Protein AF-A0A4P9WQ90-F1 (afdb_monomer_lite)

Secondary structure (DSSP, 8-state):
-----------------------------SHHHHHHHHHHHHHHHHHT--HHHHHHHHHHHHHHT--HHHHHHHHTSTTHHHHHHHHHSTT--SEEEEEEEEPPTTTSPPPPTTSPPP--EEEEEE-SSSPPP-SEEEEEEES-SSPP-TTTHHHHEEEEEEES-HHHHHHHHIIIIIHHHHHT----GGGGGGHHHHHHHHHHHHHHHHHHHHHHHHHHHTS---PPP-S-GGG--SHHHHHHHTT-HHHHTTT-

Sequence (256 aa):
MVDVRGSLANMHRSNPALSHEGGTGAQPTDSKKRGAGAVNVVEKKRASLDARHRYLLEKFAAYVDEKAAVLENSLLQGNKLEFVNDFFAEGGARKVMFFWQPAPKDEAPRPVAGVPAAKTSSLVVTNGTKEVLTGVGCFFVRATSKAITVANITSDVSCGVINADILPSLTVMVRHVVMPALKAQDNWGVLTRHKDESVKAFMEVLEKFVNDLDVAMVNLSESVQLHPCTVDLDAYKKPSEYANAAHNPDVVNALE

pLDDT: mean 79.65, std 19.31, range [29.89, 98.31]

Foldseek 3Di:
DDDDDDDDDDDDDDDDDDDDDDDDPPDPDDPVVVVVVLVVQLVVLVVVDDPLNLVVLVVVCVQAVHDSVQQSSLCSPDCNVVLVVQCQAQQGDQKKKKAWAFDDPVPFDDDDPPHPGDRDTGIDIDPPDPDQHAAKMKMWGFPDNHGDDPVCSVPGIDMDIDHNPRLVVVLCCLVPPVLVVLVPDCDPDPCNVVVPPVSVVVSVVSVVVSVVSVVVVVCVVVPDDDDPQPDPPVVDDDPVSVVVLVVDVVNVVSVD

Radius of gyration: 33.31 Å; chains: 1; bounding box: 73×92×88 Å

Organism: NCBI:txid388810

Structure (mmCIF, N/CA/C/O backbone):
data_AF-A0A4P9WQ90-F1
#
_entry.id   AF-A0A4P9WQ90-F1
#
loop_
_atom_site.group_PDB
_atom_site.id
_atom_site.type_symbol
_atom_site.label_atom_id
_atom_site.label_alt_id
_atom_site.label_comp_id
_atom_site.label_asym_id
_atom_site.label_entity_id
_atom_site.label_seq_id
_atom_site.pdbx_PDB_ins_code
_atom_site.Cartn_x
_atom_site.Cartn_y
_atom_site.Cartn_z
_atom_site.occupancy
_atom_site.B_iso_or_equiv
_atom_site.auth_seq_id
_atom_site.auth_comp_id
_atom_site.auth_asym_id
_atom_site.auth_atom_id
_atom_site.pdbx_PDB_model_num
ATOM 1 N N . MET A 1 1 ? 20.254 75.826 30.751 1.00 36.28 1 MET A N 1
ATOM 2 C CA . MET A 1 1 ? 20.060 76.364 32.116 1.00 36.28 1 MET A CA 1
ATOM 3 C C . MET A 1 1 ? 19.462 75.225 32.938 1.00 36.28 1 MET A C 1
ATOM 5 O O . MET A 1 1 ? 18.471 74.692 32.462 1.00 36.28 1 MET A O 1
ATOM 9 N N . VAL A 1 2 ? 20.101 74.632 33.959 1.00 32.41 2 VAL A N 1
ATOM 10 C CA . VAL A 1 2 ? 20.973 75.139 35.058 1.00 32.41 2 VAL A CA 1
ATOM 11 C C . VAL A 1 2 ? 20.147 75.802 36.175 1.00 32.41 2 VAL A C 1
ATOM 13 O O . VAL A 1 2 ? 19.409 76.726 35.846 1.00 32.41 2 VAL A O 1
ATOM 16 N N . ASP A 1 3 ? 20.244 75.440 37.470 1.00 33.72 3 ASP A N 1
ATOM 17 C CA . ASP A 1 3 ? 20.949 74.293 38.122 1.00 33.72 3 ASP A CA 1
ATOM 18 C C . ASP A 1 3 ? 19.926 73.203 38.579 1.00 33.72 3 ASP A C 1
ATOM 20 O O . ASP A 1 3 ? 19.170 72.788 37.706 1.00 33.72 3 ASP A O 1
ATOM 24 N N . VAL A 1 4 ? 19.761 72.646 39.798 1.00 39.25 4 VAL A N 1
ATOM 25 C CA . VAL A 1 4 ? 20.355 72.815 41.149 1.00 39.25 4 VAL A CA 1
ATOM 26 C C . VAL A 1 4 ? 20.673 71.436 41.772 1.00 39.25 4 VAL A C 1
ATOM 28 O O . VAL A 1 4 ? 19.942 70.469 41.571 1.00 39.25 4 VAL A O 1
ATOM 31 N N . ARG A 1 5 ? 21.773 71.343 42.533 1.00 35.91 5 ARG A N 1
ATOM 32 C CA . ARG A 1 5 ? 22.337 70.120 43.160 1.00 35.91 5 ARG A CA 1
ATOM 33 C C . ARG A 1 5 ? 21.667 69.643 44.468 1.00 35.91 5 ARG A C 1
ATOM 35 O O . ARG A 1 5 ? 21.195 70.455 45.256 1.00 35.91 5 ARG A O 1
ATOM 42 N N . GLY A 1 6 ? 21.860 68.354 44.792 1.00 33.69 6 GLY A N 1
ATOM 43 C CA . GLY A 1 6 ? 21.840 67.779 46.159 1.00 33.69 6 GLY A CA 1
ATOM 44 C C . GLY A 1 6 ? 21.507 66.272 46.169 1.00 33.69 6 GLY A C 1
ATOM 45 O O . GLY A 1 6 ? 20.614 65.868 45.440 1.00 33.69 6 GLY A O 1
ATOM 46 N N . SER A 1 7 ? 22.153 65.370 46.927 1.00 37.56 7 SER A N 1
ATOM 47 C CA . SER A 1 7 ? 23.322 65.468 47.830 1.00 37.56 7 SER A CA 1
ATOM 48 C C . SER A 1 7 ? 24.098 64.121 47.880 1.00 37.56 7 SER A C 1
ATOM 50 O O . SER A 1 7 ? 23.702 63.160 47.224 1.00 37.56 7 SER A O 1
ATOM 52 N N . LEU A 1 8 ? 25.212 64.041 48.624 1.00 36.09 8 LEU A N 1
ATOM 53 C CA . LEU A 1 8 ? 26.192 62.933 48.620 1.00 36.09 8 LEU A CA 1
ATOM 54 C C . LEU A 1 8 ? 26.171 62.046 49.886 1.00 36.09 8 LEU A C 1
ATOM 56 O O . LEU A 1 8 ? 26.290 62.572 50.988 1.00 36.09 8 LEU A O 1
ATOM 60 N N . ALA A 1 9 ? 2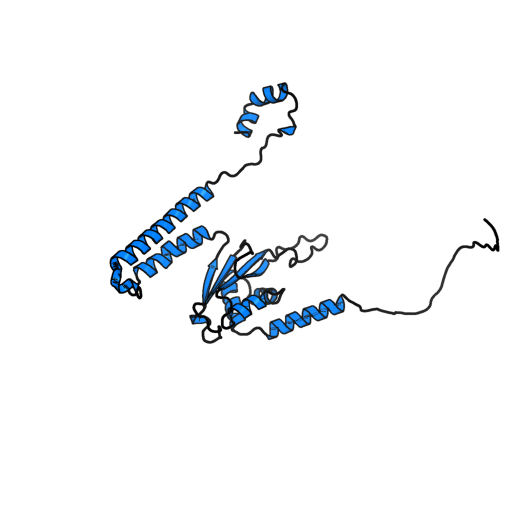6.183 60.716 49.707 1.00 39.06 9 ALA A N 1
ATOM 61 C CA . ALA A 1 9 ? 26.848 59.689 50.544 1.00 39.06 9 ALA A CA 1
ATOM 62 C C . ALA A 1 9 ? 26.687 58.325 49.823 1.00 39.06 9 ALA A C 1
ATOM 64 O O . ALA A 1 9 ? 25.563 57.932 49.541 1.00 39.06 9 ALA A O 1
ATOM 65 N N . ASN A 1 10 ? 27.693 57.601 49.321 1.00 32.53 10 ASN A N 1
ATOM 66 C CA . ASN A 1 10 ? 28.989 57.163 49.856 1.00 32.53 10 ASN A CA 1
ATOM 67 C C . ASN A 1 10 ? 28.892 56.090 50.962 1.00 32.53 10 ASN A C 1
ATOM 69 O O . ASN A 1 10 ? 28.747 56.437 52.128 1.00 32.53 10 ASN A O 1
ATOM 73 N N . MET A 1 11 ? 29.065 54.809 50.595 1.00 34.28 11 MET A N 1
ATOM 74 C CA . MET A 1 11 ? 30.069 53.914 51.208 1.00 34.28 11 MET A CA 1
ATOM 75 C C . MET A 1 11 ? 30.235 52.592 50.431 1.00 34.28 11 MET A C 1
ATOM 77 O O . MET A 1 11 ? 29.265 51.934 50.069 1.00 34.28 11 MET A O 1
ATOM 81 N N . HIS A 1 12 ? 31.487 52.176 50.222 1.00 35.47 12 HIS A N 1
ATOM 82 C CA . HIS A 1 12 ? 31.862 50.793 49.899 1.00 35.47 12 HIS A CA 1
ATOM 83 C C . HIS A 1 12 ? 32.014 49.977 51.191 1.00 35.47 12 HIS A C 1
ATOM 85 O O . HIS A 1 12 ? 32.645 50.462 52.132 1.00 35.47 12 HIS A O 1
ATOM 91 N N . ARG A 1 13 ? 31.602 48.701 51.185 1.00 33.94 13 ARG A N 1
ATOM 92 C CA . ARG A 1 13 ? 32.322 47.612 51.876 1.00 33.94 13 ARG A CA 1
ATOM 93 C C . ARG A 1 13 ? 31.910 46.238 51.344 1.00 33.94 13 ARG A C 1
ATOM 95 O O . ARG A 1 13 ? 30.806 46.067 50.839 1.00 33.94 13 ARG A O 1
ATOM 102 N N . SER A 1 14 ? 32.833 45.286 51.439 1.00 34.94 14 SER A N 1
ATOM 103 C CA . SER A 1 14 ? 32.707 43.941 50.870 1.00 34.94 14 SER A CA 1
ATOM 104 C C . SER A 1 14 ? 32.142 42.911 51.861 1.00 34.94 14 SER A C 1
ATOM 106 O O . SER A 1 14 ? 32.165 43.123 53.070 1.00 34.94 14 SER A O 1
ATOM 108 N N . ASN A 1 15 ? 31.703 41.783 51.289 1.00 33.66 15 ASN A N 1
ATOM 109 C CA . ASN A 1 15 ? 31.533 40.423 51.846 1.00 33.66 15 ASN A CA 1
ATOM 110 C C . ASN A 1 15 ? 32.486 40.043 53.023 1.00 33.66 15 ASN A C 1
ATOM 112 O O . ASN A 1 15 ? 33.575 40.620 53.079 1.00 33.66 15 ASN A O 1
ATOM 116 N N . PRO A 1 16 ? 32.196 39.001 53.859 1.00 46.34 16 PRO A N 1
ATOM 117 C CA . PRO A 1 16 ? 31.445 37.790 53.466 1.00 46.34 16 PRO A CA 1
ATOM 118 C C . PRO A 1 16 ? 30.527 37.083 54.509 1.00 46.34 16 PRO A C 1
ATOM 120 O O . PRO A 1 16 ? 30.556 37.372 55.698 1.00 46.34 16 PRO A O 1
ATOM 123 N N . ALA A 1 17 ? 29.871 36.020 54.009 1.00 31.78 17 ALA A N 1
ATOM 124 C CA . ALA A 1 17 ? 29.569 34.728 54.664 1.00 31.78 17 ALA A CA 1
ATOM 125 C C . ALA A 1 17 ? 28.354 34.560 55.615 1.00 31.78 17 ALA A C 1
ATOM 127 O O . ALA A 1 17 ? 28.244 35.251 56.613 1.00 31.78 17 ALA A O 1
ATOM 128 N N . LEU A 1 18 ? 27.576 33.493 55.320 1.00 31.94 18 LEU A N 1
ATOM 129 C CA . LEU A 1 18 ? 26.922 32.504 56.219 1.00 31.94 18 LEU A CA 1
ATOM 130 C C . LEU A 1 18 ? 25.955 33.017 57.332 1.00 31.94 18 LEU A C 1
ATOM 132 O O . LEU A 1 18 ? 26.248 33.968 58.034 1.00 31.94 18 LEU A O 1
ATOM 136 N N . SER A 1 19 ? 24.796 32.400 57.609 1.00 35.25 19 SER A N 1
ATOM 137 C CA . SER A 1 19 ? 24.315 31.042 57.279 1.00 35.25 19 SER A CA 1
ATOM 138 C C . SER A 1 19 ? 22.780 30.880 57.338 1.00 35.25 19 SER A C 1
ATOM 140 O O . SER A 1 19 ? 22.117 31.559 58.107 1.00 35.25 19 SER A O 1
ATOM 142 N N . HIS A 1 20 ? 22.278 29.887 56.592 1.00 34.81 20 HIS A N 1
ATOM 143 C CA . HIS A 1 20 ? 21.144 28.984 56.892 1.00 34.81 20 HIS A CA 1
ATOM 144 C C . HIS A 1 20 ? 19.821 29.529 57.492 1.00 34.81 20 HIS A C 1
ATOM 146 O O . HIS A 1 20 ? 19.707 29.656 58.700 1.00 34.81 20 HIS A O 1
ATOM 152 N N . GLU A 1 21 ? 18.793 29.665 56.643 1.00 31.11 21 GLU A N 1
ATOM 153 C CA . GLU A 1 21 ? 17.419 29.091 56.707 1.00 31.11 21 GLU A CA 1
ATOM 154 C C . GLU A 1 21 ? 16.815 29.291 55.287 1.00 31.11 21 GLU A C 1
ATOM 156 O O . GLU A 1 21 ? 17.278 30.158 54.550 1.00 31.11 21 GLU A O 1
ATOM 161 N N . GLY A 1 22 ? 15.848 28.552 54.736 1.00 31.11 22 GLY A N 1
ATOM 162 C CA . GLY A 1 22 ? 15.019 27.448 55.222 1.00 31.11 22 GLY A CA 1
ATOM 163 C C . GLY A 1 22 ? 13.762 27.366 54.334 1.00 31.11 22 GLY A C 1
ATOM 164 O O . GLY A 1 22 ? 12.744 27.960 54.667 1.00 31.11 22 GLY A O 1
ATOM 165 N N . GLY A 1 23 ? 13.825 26.719 53.157 1.00 29.89 23 GLY A N 1
ATOM 166 C CA . GLY A 1 23 ? 12.720 26.802 52.180 1.00 29.89 23 GLY A CA 1
ATOM 167 C C . GLY A 1 23 ? 12.835 25.912 50.936 1.00 29.89 23 GLY A C 1
ATOM 168 O O . GLY A 1 23 ? 13.241 26.362 49.867 1.00 29.89 23 GLY A O 1
ATOM 169 N N . THR A 1 24 ? 12.419 24.649 51.039 1.00 35.50 24 THR A N 1
ATOM 170 C CA . THR A 1 24 ? 12.394 23.666 49.937 1.00 35.50 24 THR A CA 1
ATOM 171 C C . THR A 1 24 ? 11.181 23.829 49.004 1.00 35.50 24 THR A C 1
ATOM 173 O O . THR A 1 24 ? 10.332 22.948 48.876 1.00 35.50 24 THR A O 1
ATOM 176 N N . GLY A 1 25 ? 11.115 24.960 48.296 1.00 33.97 25 GLY A N 1
ATOM 177 C CA . GLY A 1 25 ? 10.110 25.237 47.259 1.00 33.97 25 GLY A CA 1
ATOM 178 C C . GLY A 1 25 ? 10.323 24.441 45.962 1.00 33.97 25 GLY A C 1
ATOM 179 O O . GLY A 1 25 ? 10.690 25.009 44.937 1.00 33.97 25 GLY A O 1
ATOM 180 N N . ALA A 1 26 ? 10.108 23.123 45.987 1.00 40.66 26 ALA A N 1
ATOM 181 C CA . ALA A 1 26 ? 10.307 22.239 44.832 1.00 40.66 26 ALA A CA 1
ATOM 182 C C . ALA A 1 26 ? 9.221 22.426 43.746 1.00 40.66 26 ALA A C 1
ATOM 184 O O . ALA A 1 26 ? 8.231 21.697 43.701 1.00 40.66 26 ALA A O 1
ATOM 185 N N . GLN A 1 27 ? 9.411 23.407 42.860 1.00 36.50 27 GLN A N 1
ATOM 186 C CA . GLN A 1 27 ? 8.462 23.800 41.812 1.00 36.50 27 GLN A CA 1
ATOM 187 C C . GLN A 1 27 ? 8.349 22.747 40.675 1.00 36.50 27 GLN A C 1
ATOM 189 O O . GLN A 1 27 ? 9.293 22.573 39.902 1.00 36.50 27 GLN A O 1
ATOM 194 N N . PRO A 1 28 ? 7.202 22.053 40.491 1.00 51.53 28 PRO A N 1
ATOM 195 C CA . PRO A 1 28 ? 7.096 20.899 39.591 1.00 51.53 28 PRO A CA 1
ATOM 196 C C . PRO A 1 28 ? 6.522 21.262 38.202 1.00 51.53 28 PRO A C 1
ATOM 198 O O . PRO A 1 28 ? 5.648 20.566 37.677 1.00 51.53 28 PRO A O 1
ATOM 201 N N . THR A 1 29 ? 6.967 22.368 37.597 1.00 53.19 29 THR A N 1
ATOM 202 C CA . THR A 1 29 ? 6.288 23.002 36.446 1.00 53.19 29 THR A CA 1
ATOM 203 C C . THR A 1 29 ? 7.085 22.932 35.138 1.00 53.19 29 THR A C 1
ATOM 205 O O . THR A 1 29 ? 7.844 23.840 34.830 1.00 53.19 29 THR A O 1
ATOM 208 N N . ASP A 1 30 ? 6.929 21.827 34.399 1.00 49.91 30 ASP A N 1
ATOM 209 C CA . ASP A 1 30 ? 6.426 21.787 33.002 1.00 49.91 30 ASP A CA 1
ATOM 210 C C . ASP A 1 30 ? 6.647 20.383 32.419 1.00 49.91 30 ASP A C 1
ATOM 212 O O . ASP A 1 30 ? 5.694 19.683 32.074 1.00 49.91 30 ASP A O 1
ATOM 216 N N . SER A 1 31 ? 7.903 19.922 32.397 1.00 51.91 31 SER A N 1
ATOM 217 C CA . SER A 1 31 ? 8.339 18.683 31.731 1.00 51.91 31 SER A CA 1
ATOM 218 C C . SER A 1 31 ? 7.556 17.448 32.187 1.00 51.91 31 SER A C 1
ATOM 220 O O . SER A 1 31 ? 7.098 16.654 31.365 1.00 51.91 31 SER A O 1
ATOM 222 N N . LYS A 1 32 ? 7.318 17.317 33.500 1.00 49.69 32 LYS A N 1
ATOM 223 C CA . LYS A 1 32 ? 6.554 16.201 34.085 1.00 49.69 32 LYS A CA 1
ATOM 224 C C . LYS A 1 32 ? 5.057 16.260 33.736 1.00 49.69 32 LYS A C 1
ATOM 226 O O . LYS A 1 32 ? 4.423 15.218 33.596 1.00 49.69 32 LYS A O 1
ATOM 231 N N . LYS A 1 33 ? 4.506 17.464 33.527 1.00 49.94 33 LYS A N 1
ATOM 232 C CA . LYS A 1 33 ? 3.106 17.689 33.123 1.00 49.94 33 LYS A CA 1
ATOM 233 C C . LYS A 1 33 ? 2.905 17.400 31.630 1.00 49.94 33 LYS A C 1
ATOM 235 O O . LYS A 1 33 ? 1.929 16.745 31.273 1.00 49.94 33 LYS A O 1
ATOM 240 N N . ARG A 1 34 ? 3.864 17.791 30.777 1.00 54.38 34 ARG A N 1
ATOM 241 C CA . ARG A 1 34 ? 3.899 17.422 29.347 1.00 54.38 34 ARG A CA 1
ATOM 242 C C . ARG A 1 34 ? 4.013 15.906 29.155 1.00 54.38 34 ARG A C 1
ATOM 244 O O . ARG A 1 34 ? 3.233 15.339 28.397 1.00 54.38 34 ARG A O 1
ATOM 251 N N . GLY A 1 35 ? 4.912 15.248 29.894 1.00 59.59 35 GLY A N 1
ATOM 252 C CA . GLY A 1 35 ? 5.070 13.788 29.863 1.00 59.59 35 GLY A CA 1
ATOM 253 C C . GLY A 1 35 ? 3.791 13.036 30.252 1.00 59.59 35 GLY A C 1
ATOM 254 O O . GLY A 1 35 ? 3.327 12.186 29.497 1.00 59.59 35 GLY A O 1
ATOM 255 N N . ALA A 1 36 ? 3.167 13.398 31.380 1.00 64.38 36 ALA A N 1
ATOM 256 C CA . ALA A 1 36 ? 1.899 12.795 31.806 1.00 64.38 36 ALA A CA 1
ATOM 257 C C . ALA A 1 36 ? 0.753 13.033 30.800 1.00 64.38 36 ALA A C 1
ATOM 259 O O . ALA A 1 36 ? -0.062 12.141 30.566 1.00 64.38 36 ALA A O 1
ATOM 260 N N . GLY A 1 37 ? 0.709 14.210 30.164 1.00 68.88 37 GLY A N 1
ATOM 261 C CA . GLY A 1 37 ? -0.232 14.502 29.081 1.00 68.88 37 GLY A CA 1
ATOM 262 C C . GLY A 1 37 ? -0.050 13.580 27.871 1.00 68.88 37 GLY A C 1
ATOM 263 O O . GLY A 1 37 ? -1.027 13.010 27.392 1.00 68.88 37 GLY A O 1
ATOM 264 N N . ALA A 1 38 ? 1.192 13.379 27.419 1.00 70.75 38 ALA A N 1
ATOM 265 C CA . ALA A 1 38 ? 1.502 12.515 26.280 1.00 70.75 38 ALA A CA 1
ATOM 266 C C . ALA A 1 38 ? 1.131 11.041 26.534 1.00 70.75 38 ALA A C 1
ATOM 268 O O . ALA A 1 38 ? 0.485 10.424 25.688 1.00 70.75 38 ALA A O 1
ATOM 269 N N . VAL A 1 39 ? 1.454 10.498 27.716 1.00 77.50 39 VAL A N 1
ATOM 270 C CA . VAL A 1 39 ? 1.081 9.120 28.102 1.00 77.50 39 VAL A CA 1
ATOM 271 C C . VAL A 1 39 ? -0.442 8.936 28.088 1.00 77.50 39 VAL A C 1
ATOM 273 O O . VAL A 1 39 ? -0.944 7.990 27.486 1.00 77.50 39 VAL A O 1
ATOM 276 N N . ASN A 1 40 ? -1.194 9.888 28.652 1.00 82.12 40 ASN A N 1
ATOM 277 C CA . ASN A 1 40 ? -2.660 9.850 28.645 1.00 82.12 40 ASN A CA 1
ATOM 278 C C . ASN A 1 40 ? -3.277 9.934 27.233 1.00 82.12 40 ASN A C 1
ATOM 280 O O . ASN A 1 40 ? -4.398 9.468 27.035 1.00 82.12 40 ASN A O 1
ATOM 284 N N . VAL A 1 41 ? -2.584 10.522 26.250 1.00 84.94 41 VAL A N 1
ATOM 285 C CA . VAL A 1 41 ? -3.022 10.520 24.842 1.00 84.94 41 VAL A CA 1
ATOM 286 C C . VAL A 1 41 ? -2.738 9.169 24.180 1.00 84.94 41 VAL A C 1
ATOM 288 O O . VAL A 1 41 ? -3.611 8.647 23.489 1.00 84.94 41 VAL A O 1
ATOM 291 N N . VAL A 1 42 ? -1.563 8.576 24.418 1.00 87.44 42 VAL A N 1
ATOM 292 C CA . VAL A 1 42 ? -1.197 7.253 23.878 1.00 87.44 42 VAL A CA 1
ATOM 293 C C . VAL A 1 42 ? -2.154 6.168 24.373 1.00 87.44 42 VAL A C 1
ATOM 295 O O . VAL A 1 42 ? -2.675 5.409 23.560 1.00 87.44 42 VAL A O 1
ATOM 298 N N . GLU A 1 43 ? -2.476 6.139 25.667 1.00 88.88 43 GLU A N 1
ATOM 299 C CA . GLU A 1 43 ? -3.373 5.112 26.214 1.00 88.88 43 GLU A CA 1
ATOM 300 C C . GLU A 1 43 ? -4.837 5.306 25.788 1.00 88.88 43 GLU A C 1
ATOM 302 O O . GLU A 1 43 ? -5.527 4.328 25.502 1.00 88.88 43 GLU A O 1
ATOM 307 N N . LYS A 1 44 ? -5.304 6.552 25.603 1.00 89.31 44 LYS A N 1
ATOM 308 C CA . LYS A 1 44 ? -6.609 6.813 24.962 1.00 89.31 44 LYS A CA 1
ATOM 309 C C . LYS A 1 44 ? -6.661 6.296 23.525 1.00 89.31 44 LYS A C 1
ATOM 311 O O . LYS A 1 44 ? -7.658 5.693 23.134 1.00 89.31 44 LYS A O 1
ATOM 316 N N . LYS A 1 45 ? -5.594 6.499 22.746 1.00 91.44 45 LYS A N 1
ATOM 317 C CA . LYS A 1 45 ? -5.488 5.942 21.393 1.00 91.44 45 LYS A CA 1
ATOM 318 C C . LYS A 1 45 ? -5.457 4.410 21.419 1.00 91.44 45 LYS A C 1
ATOM 320 O O . LYS A 1 45 ? -6.186 3.796 20.645 1.00 91.44 45 LYS A O 1
ATOM 325 N N . ARG A 1 46 ? -4.703 3.788 22.336 1.00 92.88 46 ARG A N 1
ATOM 326 C CA . ARG A 1 46 ? -4.651 2.322 22.494 1.00 92.88 46 ARG A CA 1
ATOM 327 C C . ARG A 1 46 ? -6.028 1.737 22.812 1.00 92.88 46 ARG A C 1
ATOM 329 O O . ARG A 1 46 ? -6.433 0.765 22.183 1.00 92.88 46 ARG A O 1
ATOM 336 N N . ALA A 1 47 ? -6.783 2.385 23.700 1.00 92.62 47 ALA A N 1
ATOM 337 C CA . ALA A 1 47 ? -8.162 2.013 24.016 1.00 92.62 47 ALA A CA 1
ATOM 338 C C . ALA A 1 47 ? -9.137 2.148 22.825 1.00 92.62 47 ALA A C 1
ATOM 340 O O . ALA A 1 47 ? -10.169 1.482 22.816 1.00 92.62 47 ALA A O 1
ATOM 341 N N . SER A 1 48 ? -8.822 2.967 21.812 1.00 93.06 48 SER A N 1
ATOM 342 C CA . SER A 1 48 ? -9.624 3.084 20.581 1.00 93.06 48 SER A CA 1
ATOM 343 C C . SER A 1 48 ? -9.295 2.042 19.498 1.00 93.06 48 SER A C 1
ATOM 345 O O . SER A 1 48 ? -10.008 1.960 18.499 1.00 93.06 48 SER A O 1
ATOM 347 N N . LEU A 1 49 ? -8.247 1.226 19.675 1.00 96.50 49 LEU A N 1
ATOM 348 C CA . LEU A 1 49 ? -7.873 0.198 18.700 1.00 96.50 49 LEU A CA 1
ATOM 349 C C . LEU A 1 49 ? -8.823 -1.004 18.763 1.00 96.50 49 LEU A C 1
ATOM 351 O O . LEU A 1 49 ? -8.855 -1.749 19.747 1.00 96.50 49 LEU A O 1
ATOM 355 N N . ASP A 1 50 ? -9.532 -1.252 17.665 1.00 96.25 50 ASP A N 1
ATOM 356 C CA . ASP A 1 50 ? -10.442 -2.388 17.474 1.00 96.25 50 ASP A CA 1
ATOM 357 C C . ASP A 1 50 ? -9.817 -3.529 16.633 1.00 96.25 50 ASP A C 1
ATOM 359 O O . ASP A 1 50 ? -8.612 -3.554 16.362 1.00 96.25 50 ASP A O 1
ATOM 363 N N . ALA A 1 51 ? -10.620 -4.522 16.241 1.00 97.31 51 ALA A N 1
ATOM 364 C CA . ALA A 1 51 ? -10.153 -5.649 15.430 1.00 97.31 51 ALA A CA 1
ATOM 365 C C . ALA A 1 51 ? -9.732 -5.257 13.997 1.00 97.31 51 ALA A C 1
ATOM 367 O O . ALA A 1 51 ? -8.892 -5.935 13.411 1.00 97.31 51 ALA A O 1
ATOM 368 N N . ARG A 1 52 ? -10.249 -4.150 13.436 1.00 97.88 52 ARG A N 1
ATOM 369 C CA . ARG A 1 52 ? -9.871 -3.671 12.093 1.00 97.88 52 ARG A CA 1
ATOM 370 C C . ARG A 1 52 ? -8.427 -3.180 12.086 1.00 97.88 52 ARG A C 1
ATOM 372 O O . ARG A 1 52 ? -7.660 -3.516 11.189 1.00 97.88 52 ARG A O 1
ATOM 379 N N . HIS A 1 53 ? -8.051 -2.432 13.124 1.00 98.06 53 HIS A N 1
ATOM 380 C CA . HIS A 1 53 ? -6.686 -1.944 13.323 1.00 98.06 53 HIS A CA 1
ATOM 381 C C . HIS A 1 53 ? -5.690 -3.102 13.445 1.00 98.06 53 HIS A C 1
ATOM 383 O O . HIS A 1 53 ? -4.663 -3.109 12.767 1.00 98.06 53 HIS A O 1
ATOM 389 N N . ARG A 1 54 ? -6.025 -4.106 14.268 1.00 96.62 54 ARG A N 1
ATOM 390 C CA . ARG A 1 54 ? -5.191 -5.300 14.472 1.00 96.62 54 ARG A CA 1
ATOM 391 C C . ARG A 1 54 ? -5.026 -6.102 13.185 1.00 96.62 54 ARG A C 1
ATOM 393 O O . ARG A 1 54 ? -3.894 -6.387 12.825 1.00 96.62 54 ARG A O 1
ATOM 400 N N . TYR A 1 55 ? -6.097 -6.318 12.419 1.00 97.38 55 TYR A N 1
ATOM 401 C CA . TYR A 1 55 ? -6.026 -6.992 11.118 1.00 97.38 55 TYR A CA 1
ATOM 402 C C . TYR A 1 55 ? -5.039 -6.327 10.137 1.00 97.38 55 TYR A C 1
ATOM 404 O O . TYR A 1 55 ? -4.241 -7.026 9.513 1.00 97.38 55 TYR A O 1
ATOM 412 N N . LEU A 1 56 ? -5.029 -4.990 10.014 1.00 97.81 56 LEU A N 1
ATOM 413 C CA . LEU A 1 56 ? -4.048 -4.305 9.151 1.00 97.81 56 LEU A CA 1
ATOM 414 C C . LEU A 1 56 ? -2.610 -4.457 9.678 1.00 97.81 56 LEU A C 1
ATOM 416 O O . LEU A 1 56 ? -1.687 -4.687 8.896 1.00 97.81 56 LEU A O 1
ATOM 420 N N . LEU A 1 57 ? -2.413 -4.348 10.996 1.00 97.56 57 LEU A N 1
ATOM 421 C CA . LEU A 1 57 ? -1.099 -4.494 11.633 1.00 97.56 57 LEU A CA 1
ATOM 422 C C . LEU A 1 57 ? -0.562 -5.931 11.549 1.00 97.56 57 LEU A C 1
ATOM 424 O O . LEU A 1 57 ? 0.628 -6.112 11.324 1.00 97.56 57 LEU A O 1
ATOM 428 N N . GLU A 1 58 ? -1.420 -6.943 11.674 1.00 96.62 58 GLU A N 1
ATOM 429 C CA . GLU A 1 58 ? -1.090 -8.367 11.519 1.00 96.62 58 GLU A CA 1
ATOM 430 C C . GLU A 1 58 ? -0.738 -8.710 10.066 1.00 96.62 58 GLU A C 1
ATOM 432 O O . GLU A 1 58 ? 0.243 -9.412 9.817 1.00 96.62 58 GLU A O 1
ATOM 437 N N . LYS A 1 59 ? -1.485 -8.165 9.093 1.00 95.88 59 LYS A N 1
ATOM 438 C CA . LYS A 1 59 ? -1.133 -8.279 7.670 1.00 95.88 59 LYS A CA 1
ATOM 439 C C . LYS A 1 59 ? 0.221 -7.642 7.374 1.00 95.88 59 LYS A C 1
ATOM 441 O O . LYS A 1 59 ? 1.015 -8.251 6.668 1.00 95.88 59 LYS A O 1
ATOM 446 N N . PHE A 1 60 ? 0.501 -6.460 7.926 1.00 96.56 60 PHE A N 1
ATOM 447 C CA . PHE A 1 60 ? 1.780 -5.793 7.690 1.00 96.56 60 PHE A CA 1
ATOM 448 C C . PHE A 1 60 ? 2.951 -6.471 8.414 1.00 96.56 60 PHE A C 1
ATOM 450 O O . PHE A 1 60 ? 3.999 -6.653 7.804 1.00 96.56 60 PHE A O 1
ATOM 457 N N . ALA A 1 61 ? 2.758 -6.928 9.656 1.00 96.06 61 ALA A N 1
ATOM 458 C CA . ALA A 1 61 ? 3.730 -7.716 10.422 1.00 96.06 61 ALA A CA 1
ATOM 459 C C . ALA A 1 61 ? 4.282 -8.901 9.615 1.00 96.06 61 ALA A C 1
ATOM 461 O O . ALA A 1 61 ? 5.495 -9.070 9.509 1.00 96.06 61 ALA A O 1
ATOM 462 N N . ALA A 1 62 ? 3.392 -9.660 8.966 1.00 94.12 62 ALA A N 1
ATOM 463 C CA . ALA A 1 62 ? 3.751 -10.798 8.120 1.00 94.12 62 ALA A CA 1
ATOM 464 C C . ALA A 1 62 ? 4.534 -10.428 6.839 1.00 94.12 62 ALA A C 1
ATOM 466 O O . ALA A 1 62 ? 5.115 -11.311 6.214 1.00 94.12 62 ALA A O 1
ATOM 467 N N . TYR A 1 63 ? 4.555 -9.152 6.437 1.00 92.19 63 TYR A N 1
ATOM 468 C CA . TYR A 1 63 ? 5.320 -8.661 5.285 1.00 92.19 63 TYR A CA 1
ATOM 469 C C . TYR A 1 63 ? 6.695 -8.084 5.652 1.00 92.19 63 TYR A C 1
ATOM 471 O O . TYR A 1 63 ? 7.533 -7.943 4.766 1.00 92.19 63 TYR A O 1
ATOM 479 N N . VAL A 1 64 ? 6.931 -7.733 6.923 1.00 91.38 64 VAL A N 1
ATOM 480 C CA . VAL A 1 64 ? 8.171 -7.063 7.373 1.00 91.38 64 VAL A CA 1
ATOM 481 C C . VAL A 1 64 ? 8.949 -7.826 8.453 1.00 91.38 64 VAL A C 1
ATOM 483 O O . VAL A 1 64 ? 9.949 -7.310 8.943 1.00 91.38 64 VAL A O 1
ATOM 486 N N . ASP A 1 65 ? 8.484 -9.024 8.824 1.00 90.38 65 ASP A N 1
ATOM 487 C CA . ASP A 1 65 ? 9.022 -9.882 9.898 1.00 90.38 65 ASP A CA 1
ATOM 488 C C . ASP A 1 65 ? 9.198 -9.151 11.248 1.00 90.38 65 ASP A C 1
ATOM 490 O O . ASP A 1 65 ? 10.168 -9.330 11.982 1.00 90.38 65 ASP A O 1
ATOM 494 N N . GLU A 1 66 ? 8.231 -8.288 11.583 1.00 92.56 66 GLU A N 1
ATOM 495 C CA . GLU A 1 66 ? 8.203 -7.514 12.830 1.00 92.56 66 GLU A CA 1
ATOM 496 C C . GLU A 1 66 ? 6.924 -7.806 13.621 1.00 92.56 66 GLU A C 1
ATOM 498 O O . GLU A 1 66 ? 5.853 -8.070 13.075 1.00 92.56 66 GLU A O 1
ATOM 503 N N . LYS A 1 67 ? 7.010 -7.734 14.948 1.00 93.75 67 LYS A N 1
ATOM 504 C CA . LYS A 1 67 ? 5.896 -8.025 15.850 1.00 93.75 67 LYS A CA 1
ATOM 505 C C . LYS A 1 67 ? 4.812 -6.957 15.721 1.00 93.75 67 LYS A C 1
ATOM 507 O O . LYS A 1 67 ? 5.071 -5.770 15.916 1.00 93.75 67 LYS A O 1
ATOM 512 N N . ALA A 1 68 ? 3.559 -7.382 15.544 1.00 93.50 68 ALA A N 1
ATOM 513 C CA . ALA A 1 68 ? 2.402 -6.482 15.471 1.00 93.50 68 ALA A CA 1
ATOM 514 C C . ALA A 1 68 ? 2.313 -5.493 16.658 1.00 93.50 68 ALA A C 1
ATOM 516 O O . ALA A 1 68 ? 1.902 -4.354 16.471 1.00 93.50 68 ALA A O 1
ATOM 517 N N . ALA A 1 69 ? 2.780 -5.874 17.855 1.00 92.62 69 ALA A N 1
ATOM 518 C CA . ALA A 1 69 ? 2.858 -4.987 19.022 1.00 92.62 69 ALA A CA 1
ATOM 519 C C . ALA A 1 69 ? 3.887 -3.838 18.885 1.00 92.62 69 ALA A C 1
ATOM 521 O O . ALA A 1 69 ? 3.690 -2.764 19.453 1.00 92.62 69 ALA A O 1
ATOM 522 N N . VAL A 1 70 ? 4.979 -4.031 18.135 1.00 93.25 70 VAL A N 1
ATOM 523 C CA . VAL A 1 70 ? 5.954 -2.969 17.816 1.00 93.25 70 VAL A CA 1
ATOM 524 C C . VAL A 1 70 ? 5.334 -1.987 16.821 1.00 93.25 70 VAL A C 1
ATOM 526 O O . VAL A 1 70 ? 5.378 -0.774 17.040 1.00 93.25 70 VAL A O 1
ATOM 529 N N . LEU A 1 71 ? 4.665 -2.512 15.790 1.00 95.00 71 LEU A N 1
ATOM 530 C CA . LEU A 1 71 ? 3.924 -1.715 14.812 1.00 95.00 71 LEU A CA 1
ATOM 531 C C . LEU A 1 71 ? 2.770 -0.932 15.473 1.00 95.00 71 LEU A C 1
ATOM 533 O O . LEU A 1 71 ? 2.617 0.258 15.202 1.00 95.00 71 LEU A O 1
ATOM 537 N N . GLU A 1 72 ? 2.024 -1.540 16.406 1.00 95.38 72 GLU A N 1
ATOM 538 C CA . GLU A 1 72 ? 0.992 -0.868 17.214 1.00 95.38 72 GLU A CA 1
ATOM 539 C C . GLU A 1 72 ? 1.586 0.300 18.018 1.00 95.38 72 GLU A C 1
ATOM 541 O O . GLU A 1 72 ? 1.097 1.427 17.944 1.00 95.38 72 GLU A O 1
ATOM 546 N N . ASN A 1 73 ? 2.686 0.068 18.740 1.00 92.69 73 ASN A N 1
ATOM 547 C CA . ASN A 1 73 ? 3.345 1.107 19.535 1.00 92.69 73 ASN A CA 1
ATOM 548 C C . ASN A 1 73 ? 3.906 2.264 18.686 1.00 92.69 73 ASN A C 1
ATOM 550 O O . ASN A 1 73 ? 4.044 3.377 19.199 1.00 92.69 73 ASN A O 1
ATOM 554 N N . SER A 1 74 ? 4.202 2.038 17.401 1.00 93.56 74 SER A N 1
ATOM 555 C CA . SER A 1 74 ? 4.550 3.108 16.459 1.00 93.56 74 SER A CA 1
ATOM 556 C C . SER A 1 74 ? 3.308 3.804 15.875 1.00 93.56 74 SER A C 1
ATOM 558 O O . SER A 1 74 ? 3.301 5.031 15.783 1.00 93.56 74 SER A O 1
ATOM 560 N N . LEU A 1 75 ? 2.217 3.078 15.582 1.00 95.19 75 LEU A N 1
ATOM 561 C CA . LEU A 1 75 ? 0.934 3.628 15.099 1.00 95.19 75 LEU A CA 1
ATOM 562 C C . LEU A 1 75 ? 0.301 4.641 16.071 1.00 95.19 75 LEU A C 1
ATOM 564 O O . LEU A 1 75 ? -0.362 5.590 15.652 1.00 95.19 75 LEU A O 1
ATOM 568 N N . LEU A 1 76 ? 0.504 4.457 17.377 1.00 93.94 76 LEU A N 1
ATOM 569 C CA . LEU A 1 76 ? -0.016 5.360 18.410 1.00 93.94 76 LEU A CA 1
ATOM 570 C C . LEU A 1 76 ? 0.673 6.744 18.415 1.00 93.94 76 LEU A C 1
ATOM 572 O O . LEU A 1 76 ? 0.141 7.698 18.997 1.00 93.94 76 LEU A O 1
ATOM 576 N N . GLN A 1 77 ? 1.825 6.884 17.752 1.00 89.44 77 GLN A N 1
ATOM 577 C CA . GLN A 1 77 ? 2.620 8.116 17.691 1.00 89.44 77 GLN A CA 1
ATOM 578 C C . GLN A 1 77 ? 2.086 9.106 16.638 1.00 89.44 77 GLN A C 1
ATOM 580 O O . GLN A 1 77 ? 1.374 8.732 15.704 1.00 89.44 77 GLN A O 1
ATOM 585 N N . GLY A 1 78 ? 2.408 10.394 16.804 1.00 88.38 78 GLY A N 1
ATOM 586 C CA . GLY A 1 78 ? 1.995 11.462 15.882 1.00 88.38 78 GLY A CA 1
ATOM 587 C C . GLY A 1 78 ? 0.482 11.486 15.625 1.00 88.38 78 GLY A C 1
ATOM 588 O O . GLY A 1 78 ? -0.311 11.377 16.561 1.00 88.38 78 GLY A O 1
ATOM 589 N N . ASN A 1 79 ? 0.096 11.578 14.355 1.00 91.50 79 ASN A N 1
ATOM 590 C CA . ASN A 1 79 ? -1.278 11.471 13.846 1.00 91.50 79 ASN A CA 1
ATOM 591 C C . ASN A 1 79 ? -1.510 10.193 13.005 1.00 91.50 79 ASN A C 1
ATOM 593 O O . ASN A 1 79 ? -2.518 10.075 12.315 1.00 91.50 79 ASN A O 1
ATOM 597 N N . LYS A 1 80 ? -0.597 9.210 13.053 1.00 94.38 80 LYS A N 1
ATOM 598 C CA . LYS A 1 80 ? -0.594 8.018 12.173 1.00 94.38 80 LYS A CA 1
ATOM 599 C C . LYS A 1 80 ? -1.920 7.237 12.205 1.00 94.38 80 LYS A C 1
ATOM 601 O O . LYS A 1 80 ? -2.409 6.785 11.173 1.00 94.38 80 LYS A O 1
ATOM 606 N N . LEU A 1 81 ? -2.533 7.143 13.386 1.00 96.12 81 LEU A N 1
ATOM 607 C CA . LEU A 1 81 ? -3.837 6.516 13.628 1.00 96.12 81 LEU A CA 1
ATOM 608 C C . LEU A 1 81 ? -5.027 7.227 12.941 1.00 96.12 81 LEU A C 1
ATOM 610 O O . LEU A 1 81 ? -6.046 6.594 12.673 1.00 96.12 81 LEU A O 1
ATOM 614 N N . GLU A 1 82 ? -4.933 8.523 12.640 1.00 95.44 82 GLU A N 1
ATOM 615 C CA . GLU A 1 82 ? -6.031 9.287 12.021 1.00 95.44 82 GLU A CA 1
ATOM 616 C C . GLU A 1 82 ? -6.234 8.876 10.555 1.00 95.44 82 GLU A C 1
ATOM 618 O O . GLU A 1 82 ? -7.368 8.658 10.135 1.00 95.44 82 GLU A O 1
ATOM 623 N N . PHE A 1 83 ? -5.146 8.627 9.816 1.00 96.00 83 PHE A N 1
ATOM 624 C CA . PHE A 1 83 ? -5.191 8.075 8.454 1.00 96.00 83 PHE A CA 1
ATOM 625 C C . PHE A 1 83 ? -5.832 6.678 8.392 1.00 96.00 83 PHE A C 1
ATOM 627 O O . PHE A 1 83 ? -6.521 6.350 7.427 1.00 96.00 83 PHE A O 1
ATOM 634 N N . VAL A 1 84 ? -5.622 5.850 9.423 1.00 97.69 84 VAL A N 1
ATOM 635 C CA . VAL A 1 84 ? -6.233 4.512 9.520 1.00 97.69 84 VAL A CA 1
ATOM 636 C C . VAL A 1 84 ? -7.733 4.616 9.807 1.00 97.69 84 VAL A C 1
ATOM 638 O O . VAL A 1 84 ? -8.527 3.917 9.181 1.00 97.69 84 VAL A O 1
ATOM 641 N N . ASN A 1 85 ? -8.136 5.530 10.694 1.00 97.38 85 ASN A N 1
ATOM 642 C CA . ASN A 1 85 ? -9.549 5.781 10.973 1.00 97.38 85 ASN A CA 1
ATOM 643 C C . ASN A 1 85 ? -10.297 6.356 9.760 1.00 97.38 85 ASN A C 1
ATOM 645 O O . ASN A 1 85 ? -11.408 5.908 9.482 1.00 97.38 85 ASN A O 1
ATOM 649 N N . ASP A 1 86 ? -9.695 7.279 9.003 1.00 97.31 86 ASP A N 1
ATOM 650 C CA . ASP A 1 86 ? -10.289 7.800 7.764 1.00 97.31 86 ASP A CA 1
ATOM 651 C C . ASP A 1 86 ? -10.442 6.704 6.691 1.00 97.31 86 ASP A C 1
ATOM 653 O O . ASP A 1 86 ? -11.511 6.552 6.100 1.00 97.31 86 ASP A O 1
ATOM 657 N N . PHE A 1 87 ? -9.435 5.839 6.519 1.00 98.00 87 PHE A N 1
ATOM 658 C CA . PHE A 1 87 ? -9.542 4.661 5.649 1.00 98.00 87 PHE A CA 1
ATOM 659 C C . PHE A 1 87 ? -10.663 3.687 6.068 1.00 98.00 87 PHE A C 1
ATOM 661 O O . PHE A 1 87 ? -11.205 2.960 5.229 1.00 98.00 87 PHE A O 1
ATOM 668 N N . PHE A 1 88 ? -11.063 3.679 7.342 1.00 98.00 88 PHE A N 1
ATOM 669 C CA . PHE A 1 88 ? -12.209 2.902 7.815 1.00 98.00 88 PHE A CA 1
ATOM 670 C C . PHE A 1 88 ? -13.556 3.642 7.750 1.00 98.00 88 PHE A C 1
ATOM 672 O O . PHE A 1 88 ? -14.596 2.979 7.742 1.00 98.00 88 PHE A O 1
ATOM 679 N N . ALA A 1 89 ? -13.573 4.975 7.687 1.00 97.88 89 ALA A N 1
ATOM 680 C CA . ALA A 1 89 ? -14.790 5.786 7.702 1.00 97.88 89 ALA A CA 1
ATOM 681 C C . ALA A 1 89 ? -15.593 5.678 6.393 1.00 97.88 89 ALA A C 1
ATOM 683 O O . ALA A 1 89 ? -15.027 5.528 5.309 1.00 97.88 89 ALA A O 1
ATOM 684 N N . GLU A 1 90 ? -16.921 5.782 6.458 1.00 97.88 90 GLU A N 1
ATOM 685 C CA . GLU A 1 90 ? -17.746 5.913 5.249 1.00 97.88 90 GLU A CA 1
ATOM 686 C C . GLU A 1 90 ? -17.346 7.177 4.470 1.00 97.88 90 GLU A C 1
ATOM 688 O O . GLU A 1 90 ? -17.100 8.225 5.062 1.00 97.88 90 GLU A O 1
ATOM 693 N N . GLY A 1 91 ? -17.187 7.068 3.148 1.00 96.44 91 GLY A N 1
ATOM 694 C CA . GLY A 1 91 ? -16.716 8.170 2.296 1.00 96.44 91 GLY A CA 1
ATOM 695 C C . GLY A 1 91 ? -15.222 8.531 2.402 1.00 96.44 91 GLY A C 1
ATOM 696 O O . GLY A 1 91 ? -14.694 9.090 1.444 1.00 96.44 91 GLY A O 1
ATOM 697 N N . GLY A 1 92 ? -14.530 8.163 3.490 1.00 96.50 92 GLY A N 1
ATOM 698 C CA . GLY A 1 92 ? -13.092 8.413 3.712 1.00 96.50 92 GLY A CA 1
ATOM 699 C C . GLY A 1 92 ? -12.127 7.697 2.746 1.00 96.50 92 GLY A C 1
ATOM 700 O O . GLY A 1 92 ? -12.544 7.095 1.744 1.00 96.50 92 GLY A O 1
ATOM 701 N N . ALA A 1 93 ? -10.820 7.769 3.023 1.00 96.31 93 ALA A N 1
ATOM 702 C CA . ALA A 1 93 ? -9.752 7.382 2.100 1.00 96.31 93 ALA A CA 1
ATOM 703 C C . ALA A 1 93 ? -9.947 6.023 1.405 1.00 96.31 93 ALA A C 1
ATOM 705 O O . ALA A 1 93 ? -10.197 4.984 2.014 1.00 96.31 93 ALA A O 1
ATOM 706 N N . ARG A 1 94 ? -9.736 6.018 0.082 1.00 96.06 94 ARG A N 1
ATOM 707 C CA . ARG A 1 94 ? -9.769 4.802 -0.751 1.00 96.06 94 ARG A CA 1
ATOM 708 C C . ARG A 1 94 ? -8.524 3.923 -0.607 1.00 96.06 94 ARG A C 1
ATOM 710 O O . ARG A 1 94 ? -8.583 2.747 -0.966 1.00 96.06 94 ARG A O 1
ATOM 717 N N . LYS A 1 95 ? -7.424 4.480 -0.089 1.00 96.19 95 LYS A N 1
ATOM 718 C CA . LYS A 1 95 ? -6.172 3.773 0.205 1.00 96.19 95 LYS A CA 1
ATOM 719 C C . LYS A 1 95 ? -5.497 4.295 1.473 1.00 96.19 95 LYS A C 1
ATOM 721 O O . LYS A 1 95 ? -5.537 5.495 1.730 1.00 96.19 95 LYS A O 1
ATOM 726 N N . VAL A 1 96 ? -4.814 3.409 2.189 1.00 97.44 96 VAL A N 1
ATOM 727 C CA . VAL A 1 96 ? -3.810 3.741 3.211 1.00 97.44 96 VAL A CA 1
ATOM 728 C C . VAL A 1 96 ? -2.586 2.853 2.999 1.00 97.44 96 VAL A C 1
ATOM 730 O O . VAL A 1 96 ? -2.705 1.723 2.528 1.00 97.44 96 VAL A O 1
ATOM 733 N N . MET A 1 97 ? -1.395 3.379 3.264 1.00 96.88 97 MET A N 1
ATOM 734 C CA . MET A 1 97 ? -0.123 2.725 2.958 1.00 96.88 97 MET A CA 1
ATOM 735 C C . MET A 1 97 ? 0.770 2.766 4.198 1.00 96.88 97 MET A C 1
ATOM 737 O O . MET A 1 97 ? 0.882 3.811 4.844 1.00 96.88 97 MET A O 1
ATOM 741 N N . PHE A 1 98 ? 1.352 1.621 4.551 1.00 97.25 98 PHE A N 1
ATOM 742 C CA . PHE A 1 98 ? 2.222 1.441 5.717 1.00 97.25 98 PHE A CA 1
ATOM 743 C C . PHE A 1 98 ? 3.643 1.171 5.225 1.00 97.25 98 PHE A C 1
ATOM 745 O O . PHE A 1 98 ? 3.837 0.248 4.437 1.00 97.25 98 PHE A O 1
ATOM 752 N N . PHE A 1 99 ? 4.632 1.944 5.675 1.00 94.88 99 PHE A N 1
ATOM 753 C CA . PHE A 1 99 ? 6.049 1.718 5.365 1.00 94.88 99 PHE A CA 1
ATOM 754 C C . PHE A 1 99 ? 6.823 1.416 6.652 1.00 94.88 99 PHE A C 1
ATOM 756 O O . PHE A 1 99 ? 6.636 2.101 7.660 1.00 94.88 99 PHE A O 1
ATOM 763 N N . TRP A 1 100 ? 7.713 0.423 6.612 1.00 93.94 100 TRP A N 1
ATOM 764 C CA . TRP A 1 100 ? 8.633 0.078 7.694 1.00 93.94 100 TRP A CA 1
ATOM 765 C C . TRP A 1 100 ? 10.039 0.457 7.248 1.00 93.94 100 TRP A C 1
ATOM 767 O O . TRP A 1 100 ? 10.662 -0.207 6.419 1.00 93.94 100 TRP A O 1
ATOM 777 N N . GLN A 1 101 ? 10.497 1.605 7.736 1.00 90.75 101 GLN A N 1
ATOM 778 C CA . GLN A 1 101 ? 11.724 2.246 7.274 1.00 90.75 101 GLN A CA 1
ATOM 779 C C . GLN A 1 101 ? 12.399 3.021 8.416 1.00 90.75 101 GLN A C 1
ATOM 781 O O . GLN A 1 101 ? 11.763 3.210 9.459 1.00 90.75 101 GLN A O 1
ATOM 786 N N . PRO A 1 102 ? 13.674 3.441 8.278 1.00 87.75 102 PRO A N 1
ATOM 787 C CA . PRO A 1 102 ? 14.398 4.129 9.344 1.00 87.75 102 PRO A CA 1
ATOM 788 C C . PRO A 1 102 ? 13.610 5.315 9.909 1.00 87.75 102 PRO A C 1
ATOM 790 O O . PRO A 1 102 ? 13.045 6.109 9.154 1.00 87.75 102 PRO A O 1
ATOM 793 N N . ALA A 1 103 ? 13.558 5.419 11.238 1.00 81.25 103 ALA A N 1
ATOM 794 C CA . ALA A 1 103 ? 12.760 6.429 11.919 1.00 81.25 103 ALA A CA 1
ATOM 795 C C . ALA A 1 103 ? 13.148 7.856 11.473 1.00 81.25 103 ALA A C 1
ATOM 797 O O . ALA A 1 103 ? 14.344 8.157 11.363 1.00 81.25 103 ALA A O 1
ATOM 798 N N . PRO A 1 104 ? 12.169 8.760 11.264 1.00 70.56 104 PRO A N 1
ATOM 799 C CA . PRO A 1 104 ? 12.439 10.183 11.083 1.00 70.56 104 PRO A CA 1
ATOM 800 C C . PRO A 1 104 ? 13.322 10.731 12.210 1.00 70.56 104 PRO A C 1
ATOM 802 O O . PRO A 1 104 ? 13.236 10.270 13.348 1.00 70.56 104 PRO A O 1
ATOM 805 N N . LYS A 1 105 ? 14.134 11.759 11.926 1.00 66.00 105 LYS A N 1
ATOM 806 C CA . LYS A 1 105 ? 15.065 12.351 12.912 1.00 66.00 105 LYS A CA 1
ATOM 807 C C . LYS A 1 105 ? 14.380 12.823 14.206 1.00 66.00 105 LYS A C 1
ATOM 809 O O . LYS A 1 105 ? 15.038 12.866 15.240 1.00 66.00 105 LYS A O 1
ATOM 814 N N . ASP A 1 106 ? 13.084 13.127 14.146 1.00 65.38 106 ASP A N 1
ATOM 815 C CA . ASP A 1 106 ? 12.264 13.557 15.284 1.00 65.38 106 ASP A CA 1
ATOM 816 C C . ASP A 1 106 ? 11.649 12.393 16.093 1.00 65.38 106 ASP A C 1
ATOM 818 O O . ASP A 1 106 ? 11.271 12.588 17.247 1.00 65.38 106 ASP A O 1
ATOM 822 N N . GLU A 1 107 ? 11.568 11.183 15.520 1.00 64.69 107 GLU A N 1
ATOM 823 C CA . GLU A 1 107 ? 11.150 9.946 16.213 1.00 64.69 107 GLU A CA 1
ATOM 824 C C . GLU A 1 107 ? 12.348 9.093 16.677 1.00 64.69 107 GLU A C 1
ATOM 826 O O . GLU A 1 107 ? 12.207 8.248 17.562 1.00 64.69 107 GLU A O 1
ATOM 831 N N . ALA A 1 108 ? 13.533 9.304 16.097 1.00 62.41 108 ALA A N 1
ATOM 832 C CA . ALA A 1 108 ? 14.748 8.575 16.442 1.00 62.41 108 ALA A CA 1
ATOM 833 C C . ALA A 1 108 ? 15.188 8.834 17.904 1.00 62.41 108 ALA A C 1
ATOM 835 O O . ALA A 1 108 ? 15.200 9.987 18.356 1.00 62.41 108 ALA A O 1
ATOM 836 N N . PRO A 1 109 ? 15.621 7.802 18.659 1.00 59.84 109 PRO A N 1
ATOM 837 C CA . PRO A 1 109 ? 16.193 7.996 19.988 1.00 59.84 109 PRO A CA 1
ATOM 838 C C . PRO A 1 109 ? 17.401 8.938 19.945 1.00 59.84 109 PRO A C 1
ATOM 840 O O . PRO A 1 109 ? 18.303 8.769 19.122 1.00 59.84 109 PRO A O 1
ATOM 843 N N . ARG A 1 110 ? 17.457 9.913 20.862 1.00 60.47 110 ARG A N 1
ATOM 844 C CA . ARG A 1 110 ? 18.633 10.791 20.977 1.00 60.47 110 ARG A CA 1
ATOM 845 C C . ARG A 1 110 ? 19.873 9.939 21.288 1.00 60.47 110 ARG A C 1
ATOM 847 O O . ARG A 1 110 ? 19.812 9.158 22.240 1.00 60.47 110 ARG A O 1
ATOM 854 N N . PRO A 1 111 ? 20.988 10.088 20.546 1.00 58.25 111 PRO A N 1
ATOM 855 C CA . PRO A 1 111 ? 22.206 9.340 20.826 1.00 58.25 111 PRO A CA 1
ATOM 856 C C . PRO A 1 111 ? 22.707 9.666 22.235 1.00 58.25 111 PRO A C 1
ATOM 858 O O . PRO A 1 111 ? 22.880 10.833 22.596 1.00 58.25 111 PRO A O 1
ATOM 861 N N . VAL A 1 112 ? 22.933 8.625 23.034 1.00 61.34 112 VAL A N 1
ATOM 862 C CA . VAL A 1 112 ? 23.558 8.745 24.355 1.00 61.34 112 VAL A CA 1
ATOM 863 C C . VAL A 1 112 ? 25.065 8.876 24.143 1.00 61.34 112 VAL A C 1
ATOM 865 O O . VAL A 1 112 ? 25.632 8.174 23.308 1.00 61.34 112 VAL A O 1
ATOM 868 N N . ALA A 1 113 ? 25.724 9.782 24.866 1.00 62.97 113 ALA A N 1
ATOM 869 C CA . ALA A 1 113 ? 27.150 10.046 24.675 1.00 62.97 113 ALA A CA 1
ATOM 870 C C . ALA A 1 113 ? 27.985 8.755 24.803 1.00 62.97 113 ALA A C 1
ATOM 872 O O . ALA A 1 113 ? 27.925 8.070 25.822 1.00 62.97 113 ALA A O 1
ATOM 873 N N . GLY A 1 114 ? 28.747 8.426 23.755 1.00 59.75 114 GLY A N 1
ATOM 874 C CA . GLY A 1 114 ? 29.562 7.207 23.672 1.00 59.75 114 GLY A CA 1
ATOM 875 C C . GLY A 1 114 ? 28.861 5.966 23.098 1.00 59.75 114 GLY A C 1
ATOM 876 O O . GLY A 1 114 ? 29.541 4.974 22.854 1.00 59.75 114 GLY A O 1
ATOM 877 N N . VAL A 1 115 ? 27.550 6.003 22.828 1.00 54.47 115 VAL A N 1
ATOM 878 C CA . VAL A 1 115 ? 26.802 4.876 22.238 1.00 54.47 115 VAL A CA 1
ATOM 879 C C . VAL A 1 115 ? 26.262 5.269 20.855 1.00 54.47 115 VAL A C 1
ATOM 881 O O . VAL A 1 115 ? 25.494 6.230 20.761 1.00 54.47 115 VAL A O 1
ATOM 884 N N . PRO A 1 116 ? 26.613 4.554 19.766 1.00 56.09 116 PRO A N 1
ATOM 885 C CA . PRO A 1 116 ? 26.020 4.812 18.457 1.00 56.09 116 PRO A CA 1
ATOM 886 C C . PRO A 1 116 ? 24.516 4.521 18.502 1.00 56.09 116 PRO A C 1
ATOM 888 O O . PRO A 1 116 ? 24.091 3.478 19.001 1.00 56.09 116 PRO A O 1
ATOM 891 N N . ALA A 1 117 ? 23.700 5.437 17.977 1.00 57.25 117 ALA A N 1
ATOM 892 C CA . ALA A 1 117 ? 22.257 5.237 17.916 1.00 57.25 117 ALA A CA 1
ATOM 893 C C . ALA A 1 117 ? 21.932 4.006 17.055 1.00 57.25 117 ALA A C 1
ATOM 895 O O . ALA A 1 117 ? 22.315 3.934 15.884 1.00 57.25 117 ALA A O 1
ATOM 896 N N . ALA A 1 118 ? 21.220 3.038 17.635 1.00 56.03 118 ALA A N 1
ATOM 897 C CA . ALA A 1 118 ? 20.722 1.888 16.893 1.00 56.03 118 ALA A CA 1
ATOM 898 C C . ALA A 1 118 ? 19.786 2.354 15.765 1.00 56.03 118 ALA A C 1
ATOM 900 O O . ALA A 1 118 ? 19.009 3.293 15.946 1.00 56.03 118 ALA A O 1
ATOM 901 N N . LYS A 1 119 ? 19.833 1.681 14.608 1.00 60.25 119 LYS A N 1
ATOM 902 C CA . LYS A 1 119 ? 18.910 1.933 13.492 1.00 60.25 119 LYS A CA 1
ATOM 903 C C . LYS A 1 119 ? 17.500 1.461 13.865 1.00 60.25 119 LYS A C 1
ATOM 905 O O . LYS A 1 119 ? 17.101 0.354 13.521 1.00 60.25 119 LYS A O 1
ATOM 910 N N . THR A 1 120 ? 16.751 2.291 14.583 1.00 79.62 120 THR A N 1
ATOM 911 C CA . THR A 1 120 ? 15.329 2.059 14.849 1.00 79.62 120 THR A CA 1
ATOM 912 C C . THR A 1 120 ? 14.524 2.337 13.585 1.00 79.62 120 THR A C 1
ATOM 914 O O . THR A 1 120 ? 14.517 3.473 13.105 1.00 79.62 120 THR A O 1
ATOM 917 N N . SER A 1 121 ? 13.828 1.332 13.060 1.00 88.56 121 SER A N 1
ATOM 918 C CA . SER A 1 121 ? 12.741 1.556 12.101 1.00 88.56 121 SER A CA 1
ATOM 919 C C . SER A 1 121 ? 11.502 2.105 12.814 1.00 88.56 121 SER A C 1
ATOM 921 O O . SER A 1 121 ? 11.329 1.917 14.019 1.00 88.56 121 SER A O 1
ATOM 923 N N . SER A 1 122 ? 10.642 2.797 12.071 1.00 91.62 122 SER A N 1
ATOM 924 C CA . SER A 1 122 ? 9.338 3.268 12.540 1.00 91.62 122 SER A CA 1
ATOM 925 C C . SER A 1 122 ? 8.275 3.021 11.470 1.00 91.62 122 SER A C 1
ATOM 927 O O . SER A 1 122 ? 8.574 2.976 10.274 1.00 91.62 122 SER A O 1
ATOM 929 N N . LEU A 1 123 ? 7.023 2.865 11.903 1.00 94.25 123 LEU A N 1
ATOM 930 C CA . LEU A 1 123 ? 5.874 2.773 11.015 1.00 94.25 123 LEU A CA 1
ATOM 931 C C . LEU A 1 123 ? 5.552 4.178 10.505 1.00 94.25 123 LEU A C 1
ATOM 933 O O . LEU A 1 123 ? 5.179 5.057 11.286 1.00 94.25 123 LEU A O 1
ATOM 937 N N . VAL A 1 124 ? 5.647 4.377 9.196 1.00 94.44 124 VAL A N 1
ATOM 938 C CA . VAL A 1 124 ? 5.080 5.544 8.514 1.00 94.44 124 VAL A CA 1
ATOM 939 C C . VAL A 1 124 ? 3.724 5.139 7.948 1.00 94.44 124 VAL A C 1
ATOM 941 O O . VAL A 1 124 ? 3.618 4.123 7.266 1.00 94.44 124 VAL A O 1
ATOM 944 N N . VAL A 1 125 ? 2.688 5.930 8.232 1.00 96.00 125 VAL A N 1
ATOM 945 C CA . VAL A 1 125 ? 1.342 5.756 7.668 1.00 96.00 125 VAL A CA 1
ATOM 946 C C . VAL A 1 125 ? 1.048 6.943 6.765 1.00 96.00 125 VAL A C 1
ATOM 948 O O . VAL A 1 125 ? 1.197 8.086 7.190 1.00 96.00 125 VAL A O 1
ATOM 951 N N . THR A 1 126 ? 0.648 6.681 5.522 1.00 94.12 126 THR A N 1
ATOM 952 C CA . THR A 1 126 ? 0.431 7.723 4.511 1.00 94.12 126 THR A CA 1
ATOM 953 C C . THR A 1 126 ? -0.663 7.343 3.503 1.00 94.12 126 THR A C 1
ATOM 955 O O . THR A 1 126 ? -1.044 6.181 3.361 1.00 94.12 126 THR A O 1
ATOM 958 N N . ASN A 1 127 ? -1.157 8.336 2.759 1.00 90.38 127 ASN A N 1
ATOM 959 C CA . ASN A 1 127 ? -1.902 8.145 1.515 1.00 90.38 127 ASN A CA 1
ATOM 960 C C . ASN A 1 127 ? -0.984 7.876 0.295 1.00 90.38 127 ASN A C 1
ATOM 962 O O . ASN A 1 127 ? -1.491 7.628 -0.797 1.00 90.38 127 ASN A O 1
ATOM 966 N N . GLY A 1 128 ? 0.343 7.936 0.453 1.00 84.06 128 GLY A N 1
ATOM 967 C CA . GLY A 1 128 ? 1.347 7.784 -0.601 1.00 84.06 128 GLY A CA 1
ATOM 968 C C . GLY A 1 128 ? 1.354 8.954 -1.582 1.00 84.06 128 GLY A C 1
ATOM 969 O O . GLY A 1 128 ? 1.102 8.743 -2.769 1.00 84.06 128 GLY A O 1
ATOM 970 N N . THR A 1 129 ? 1.572 10.177 -1.081 1.00 84.44 129 THR A N 1
ATOM 971 C CA . THR A 1 129 ? 1.681 11.400 -1.910 1.00 84.44 129 THR A CA 1
ATOM 972 C C . THR A 1 129 ? 2.913 12.266 -1.637 1.00 84.44 129 THR A C 1
ATOM 974 O O . THR A 1 129 ? 3.255 13.076 -2.496 1.00 84.44 129 THR A O 1
ATOM 977 N N . LYS A 1 130 ? 3.584 12.127 -0.483 1.00 84.50 130 LYS A N 1
ATOM 978 C CA . LYS A 1 130 ? 4.769 12.937 -0.123 1.00 84.50 130 LYS A CA 1
ATOM 979 C C . LYS A 1 130 ? 5.927 12.110 0.433 1.00 84.50 130 LYS A C 1
ATOM 981 O O . LYS A 1 130 ? 7.086 12.484 0.295 1.00 84.50 130 LYS A O 1
ATOM 986 N N . GLU A 1 131 ? 5.605 11.012 1.098 1.00 87.69 131 GLU A N 1
ATOM 987 C CA . GLU A 1 131 ? 6.535 10.177 1.838 1.00 87.69 131 GLU A CA 1
ATOM 988 C C . GLU A 1 131 ? 7.210 9.189 0.883 1.00 87.69 131 GLU A C 1
ATOM 990 O O . GLU A 1 131 ? 6.544 8.368 0.251 1.00 87.69 131 GLU A O 1
ATOM 995 N N . VAL A 1 132 ? 8.538 9.258 0.789 1.00 87.25 132 VAL A N 1
ATOM 996 C CA . VAL A 1 132 ? 9.337 8.298 0.019 1.00 87.25 132 VAL A CA 1
ATOM 997 C C . VAL A 1 132 ? 9.333 6.942 0.731 1.00 87.25 132 VAL A C 1
ATOM 999 O O . VAL A 1 132 ? 9.457 6.874 1.958 1.00 87.25 132 VAL A O 1
ATOM 1002 N N . LEU A 1 133 ? 9.214 5.866 -0.049 1.00 89.19 133 LEU A N 1
ATOM 1003 C CA . LEU A 1 133 ? 9.419 4.493 0.402 1.00 89.19 133 LEU A CA 1
ATOM 1004 C C . LEU A 1 133 ? 10.893 4.112 0.208 1.00 89.19 133 LEU A C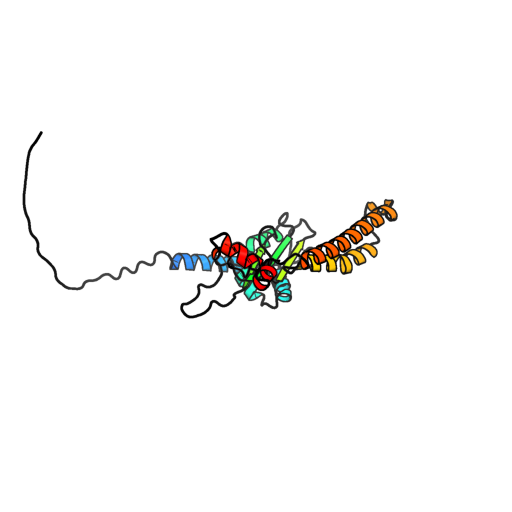 1
ATOM 1006 O O . LEU A 1 133 ? 11.390 4.106 -0.912 1.00 89.19 133 LEU A O 1
ATOM 1010 N N . THR A 1 134 ? 11.579 3.803 1.306 1.00 88.00 134 THR A N 1
ATOM 1011 C CA . THR A 1 134 ? 13.009 3.425 1.344 1.00 88.00 134 THR A CA 1
ATOM 1012 C C . THR A 1 134 ? 13.258 2.032 1.931 1.00 88.00 134 THR A C 1
ATOM 1014 O O . THR A 1 134 ? 14.374 1.526 1.862 1.00 88.00 134 THR A O 1
ATOM 1017 N N . GLY A 1 135 ? 12.226 1.415 2.512 1.00 84.81 135 GLY A N 1
ATOM 1018 C CA . GLY A 1 135 ? 12.244 0.051 3.043 1.00 84.81 135 GLY A CA 1
ATOM 1019 C C . GLY A 1 135 ? 11.155 -0.812 2.406 1.00 84.81 135 GLY A C 1
ATOM 1020 O O . GLY A 1 135 ? 10.782 -0.607 1.250 1.00 84.81 135 GLY A O 1
ATOM 1021 N N . VAL A 1 136 ? 10.615 -1.752 3.183 1.00 90.31 136 VAL A N 1
ATOM 1022 C CA . VAL A 1 136 ? 9.435 -2.537 2.790 1.00 90.31 136 VAL A CA 1
ATOM 1023 C C . VAL A 1 136 ? 8.171 -1.776 3.183 1.00 90.31 136 VAL A C 1
ATOM 1025 O O . VAL A 1 136 ? 8.085 -1.188 4.265 1.00 90.31 136 VAL A O 1
ATOM 1028 N N . GLY A 1 137 ? 7.171 -1.788 2.311 1.00 93.44 137 GLY A N 1
ATOM 1029 C CA . GLY A 1 137 ? 5.856 -1.229 2.581 1.00 93.44 137 GLY A CA 1
ATOM 1030 C C . GLY A 1 137 ? 4.727 -2.139 2.118 1.00 93.44 137 GLY A C 1
ATOM 1031 O O . GLY A 1 137 ? 4.932 -3.140 1.435 1.00 93.44 137 GLY A O 1
ATOM 1032 N N . CYS A 1 138 ? 3.502 -1.772 2.467 1.00 95.06 138 CYS A N 1
ATOM 1033 C CA . CYS A 1 138 ? 2.306 -2.348 1.874 1.00 95.06 138 CYS A CA 1
ATOM 1034 C C . CYS A 1 138 ? 1.249 -1.276 1.611 1.00 95.06 138 CYS A C 1
ATOM 1036 O O . CYS A 1 138 ? 1.222 -0.216 2.244 1.00 95.06 138 CYS A O 1
ATOM 1038 N N . PHE A 1 139 ? 0.346 -1.574 0.684 1.00 94.75 139 PHE A N 1
ATOM 1039 C CA . PHE A 1 139 ? -0.885 -0.819 0.490 1.00 94.75 139 PHE A CA 1
ATOM 1040 C C . PHE A 1 139 ? -2.087 -1.607 1.007 1.00 94.75 139 PHE A C 1
ATOM 1042 O O . PHE A 1 139 ? -2.135 -2.832 0.909 1.00 94.75 139 PHE A O 1
ATOM 1049 N N . PHE A 1 140 ? -3.088 -0.874 1.479 1.00 97.62 140 PHE A N 1
ATOM 1050 C CA . PHE A 1 140 ? -4.453 -1.333 1.685 1.00 97.62 140 PHE A CA 1
ATOM 1051 C C . PHE A 1 140 ? -5.361 -0.450 0.829 1.00 97.62 140 PHE A C 1
ATOM 1053 O O . PHE A 1 140 ? -5.294 0.777 0.912 1.00 97.62 140 PHE A O 1
ATOM 1060 N N . VAL A 1 141 ? -6.179 -1.056 -0.028 1.00 96.75 141 VAL A N 1
ATOM 1061 C CA . VAL A 1 141 ? -7.063 -0.368 -0.980 1.00 96.75 141 VAL A CA 1
ATOM 1062 C C . VAL A 1 141 ? -8.463 -0.936 -0.827 1.00 96.75 141 VAL A C 1
ATOM 1064 O O . VAL A 1 141 ? -8.636 -2.152 -0.861 1.00 96.75 141 VAL A O 1
ATOM 1067 N N . ARG A 1 142 ? -9.471 -0.067 -0.690 1.00 95.88 142 ARG A N 1
ATOM 1068 C CA . ARG A 1 142 ? -10.869 -0.498 -0.561 1.00 95.88 142 ARG A CA 1
ATOM 1069 C C . ARG A 1 142 ? -11.657 -0.330 -1.855 1.00 95.88 142 ARG A C 1
ATOM 1071 O O . ARG A 1 142 ? -11.664 0.751 -2.454 1.00 95.88 142 ARG A O 1
ATOM 1078 N N . ALA A 1 143 ? -12.367 -1.378 -2.266 1.00 90.75 143 ALA A N 1
ATOM 1079 C CA . ALA A 1 143 ? -13.263 -1.342 -3.426 1.00 90.75 143 ALA A CA 1
ATOM 1080 C C . ALA A 1 143 ? -14.555 -0.551 -3.134 1.00 90.75 143 ALA A C 1
ATOM 1082 O O . ALA A 1 143 ? -15.080 0.132 -4.013 1.00 90.75 143 ALA A O 1
ATOM 1083 N N . THR A 1 144 ? -15.021 -0.601 -1.884 1.00 94.50 144 THR A N 1
ATOM 1084 C CA . THR A 1 144 ? -16.263 0.024 -1.406 1.00 94.50 144 THR A CA 1
ATOM 1085 C C . THR A 1 144 ? -16.118 1.517 -1.067 1.00 94.50 144 THR A C 1
ATOM 1087 O O . THR A 1 144 ? -15.019 2.018 -0.814 1.00 94.50 144 THR A O 1
ATOM 1090 N N . SER A 1 145 ? -17.247 2.229 -1.039 1.00 95.44 145 SER A N 1
ATOM 1091 C CA . SER A 1 145 ? -17.397 3.574 -0.454 1.00 95.44 145 SER A CA 1
ATOM 1092 C C . SER A 1 145 ? -17.967 3.556 0.973 1.00 95.44 145 SER A C 1
ATOM 1094 O O . SER A 1 145 ? -17.856 4.557 1.683 1.00 95.44 145 SER A O 1
ATOM 1096 N N . LYS A 1 146 ? -18.566 2.431 1.388 1.00 97.06 146 LYS A N 1
ATOM 1097 C CA . LYS A 1 146 ? -19.120 2.224 2.734 1.00 97.06 146 LYS A CA 1
ATOM 1098 C C . LYS A 1 146 ? -18.002 2.186 3.779 1.00 97.06 146 LYS A C 1
ATOM 1100 O O . LYS A 1 146 ? -16.837 1.967 3.447 1.00 97.06 146 LYS A O 1
ATOM 1105 N N . ALA A 1 147 ? -18.364 2.339 5.052 1.00 97.81 147 ALA A N 1
ATOM 1106 C CA . ALA A 1 147 ? -17.432 2.101 6.151 1.00 97.81 147 ALA A CA 1
ATOM 1107 C C . ALA A 1 147 ? -16.841 0.677 6.098 1.00 97.81 147 ALA A C 1
ATOM 1109 O O . ALA A 1 147 ? -17.532 -0.295 5.775 1.00 97.81 147 ALA A O 1
ATOM 1110 N N . ILE A 1 148 ? -15.567 0.550 6.468 1.00 98.31 148 ILE A N 1
ATOM 1111 C CA . ILE A 1 148 ? -14.933 -0.752 6.687 1.00 98.31 148 ILE A CA 1
ATOM 1112 C C . ILE A 1 148 ? -15.260 -1.209 8.105 1.00 98.31 148 ILE A C 1
ATOM 1114 O O . ILE A 1 148 ? -14.996 -0.512 9.085 1.00 98.31 148 ILE A O 1
ATOM 1118 N N . THR A 1 149 ? -15.830 -2.400 8.212 1.00 97.75 149 THR A N 1
ATOM 1119 C CA . THR A 1 149 ? -16.262 -3.059 9.446 1.00 97.75 149 THR A CA 1
ATOM 1120 C C . THR A 1 149 ? -15.478 -4.358 9.635 1.00 97.75 149 THR A C 1
ATOM 1122 O O . THR A 1 149 ? -14.845 -4.854 8.706 1.00 97.75 149 THR A O 1
ATOM 1125 N N . VAL A 1 150 ? -15.558 -4.964 10.821 1.00 97.25 150 VAL A N 1
ATOM 1126 C CA . VAL A 1 150 ? -14.952 -6.287 11.070 1.00 97.25 150 VAL A CA 1
ATOM 1127 C C . VAL A 1 150 ? -15.534 -7.371 10.142 1.00 97.25 150 VAL A C 1
ATOM 1129 O O . VAL A 1 150 ? -14.843 -8.333 9.830 1.00 97.25 150 VAL A O 1
ATOM 1132 N N . ALA A 1 151 ? -16.768 -7.201 9.651 1.00 96.62 151 ALA A N 1
ATOM 1133 C CA . ALA A 1 151 ? -17.456 -8.186 8.815 1.00 96.62 151 ALA A CA 1
ATOM 1134 C C . ALA A 1 151 ? -17.080 -8.136 7.320 1.00 96.62 151 ALA A C 1
ATOM 1136 O O . ALA A 1 151 ? -17.223 -9.149 6.644 1.00 96.62 151 ALA A O 1
ATOM 1137 N N . ASN A 1 152 ? -16.611 -6.992 6.799 1.00 96.38 152 ASN A N 1
ATOM 1138 C CA . ASN A 1 152 ? -16.255 -6.820 5.379 1.00 96.38 152 ASN A CA 1
ATOM 1139 C C . ASN A 1 152 ? -14.779 -6.459 5.132 1.00 96.38 152 ASN A C 1
ATOM 1141 O O . ASN A 1 152 ? -14.371 -6.336 3.98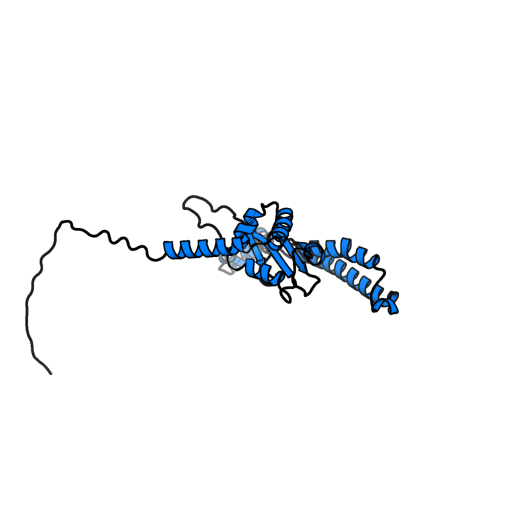3 1.00 96.38 152 ASN A O 1
ATOM 1145 N N . ILE A 1 153 ? -13.940 -6.308 6.165 1.00 97.19 153 ILE A N 1
ATOM 1146 C CA . ILE A 1 153 ? -12.513 -5.980 5.975 1.00 97.19 153 ILE A CA 1
ATOM 1147 C C . ILE A 1 153 ? -11.728 -7.058 5.203 1.00 97.19 153 ILE A C 1
ATOM 1149 O O . ILE A 1 153 ? -10.718 -6.751 4.579 1.00 97.19 153 ILE A O 1
ATOM 1153 N N . THR A 1 154 ? -12.191 -8.309 5.201 1.00 95.19 154 THR A N 1
ATOM 1154 C CA . THR A 1 154 ? -11.586 -9.416 4.440 1.00 95.19 154 THR A CA 1
ATOM 1155 C C . THR A 1 154 ? -12.065 -9.511 2.989 1.00 95.19 154 THR A C 1
ATOM 1157 O O . THR A 1 154 ? -11.374 -10.128 2.183 1.00 95.19 154 THR A O 1
ATOM 1160 N N . SER A 1 155 ? -13.214 -8.915 2.643 1.00 94.81 155 SER A N 1
ATOM 1161 C CA . SER A 1 155 ? -13.784 -8.907 1.285 1.00 94.81 155 SER A CA 1
ATOM 1162 C C . SER A 1 155 ? -13.546 -7.595 0.538 1.00 94.81 155 SER A C 1
ATOM 1164 O O . SER A 1 155 ? -13.274 -7.601 -0.659 1.00 94.81 155 SER A O 1
ATOM 1166 N N . ASP A 1 156 ? -13.649 -6.466 1.240 1.00 96.00 156 ASP A N 1
ATOM 1167 C CA . ASP A 1 156 ? -13.726 -5.136 0.631 1.00 96.00 156 ASP A CA 1
ATOM 1168 C C . ASP A 1 156 ? -12.365 -4.421 0.593 1.00 96.00 156 ASP A C 1
ATOM 1170 O O . ASP A 1 156 ? -12.244 -3.402 -0.095 1.00 96.00 156 ASP A O 1
ATOM 1174 N N . VAL A 1 157 ? -11.360 -4.932 1.322 1.00 97.25 157 VAL A N 1
ATOM 1175 C CA . VAL A 1 157 ? -9.987 -4.401 1.373 1.00 97.25 157 VAL A CA 1
ATOM 1176 C C . VAL A 1 157 ? -8.998 -5.385 0.749 1.00 97.25 157 VAL A C 1
ATOM 1178 O O . VAL A 1 157 ? -8.663 -6.417 1.328 1.00 97.25 157 VAL A O 1
ATOM 1181 N N . SER A 1 158 ? -8.454 -5.000 -0.403 1.00 94.94 158 SER A N 1
ATOM 1182 C CA . SER A 1 158 ? -7.298 -5.651 -1.020 1.00 94.94 158 SER A CA 1
ATOM 1183 C C . SER A 1 158 ? -6.002 -5.094 -0.429 1.00 94.94 158 SER A C 1
ATOM 1185 O O . SER A 1 158 ? -5.921 -3.908 -0.099 1.00 94.94 158 SER A O 1
ATOM 1187 N N . CYS A 1 159 ? -4.962 -5.921 -0.332 1.00 94.44 159 CYS A N 1
ATOM 1188 C CA . CYS A 1 159 ? -3.642 -5.493 0.128 1.00 94.44 159 CYS A CA 1
ATOM 1189 C C . CYS A 1 159 ? -2.508 -6.178 -0.635 1.00 94.44 159 CYS A C 1
ATOM 1191 O O . CYS A 1 159 ? -2.711 -7.224 -1.252 1.00 94.44 159 CYS A O 1
ATOM 1193 N N . GLY A 1 160 ? -1.323 -5.571 -0.604 1.00 90.44 160 GLY A N 1
ATOM 1194 C CA . GLY A 1 160 ? -0.128 -6.102 -1.252 1.00 90.44 160 GLY A CA 1
ATOM 1195 C C . GLY A 1 160 ? 1.142 -5.380 -0.815 1.00 90.44 160 GLY A C 1
ATOM 1196 O O . GLY A 1 160 ? 1.093 -4.233 -0.363 1.00 90.44 160 GLY A O 1
ATOM 1197 N N . VAL A 1 161 ? 2.272 -6.075 -0.938 1.00 91.06 161 VAL A N 1
ATOM 1198 C CA . VAL A 1 161 ? 3.614 -5.556 -0.635 1.00 91.06 161 VAL A CA 1
ATOM 1199 C C . VAL A 1 161 ? 4.081 -4.626 -1.753 1.00 91.06 161 VAL A C 1
ATOM 1201 O O . VAL A 1 161 ? 3.780 -4.850 -2.925 1.00 91.06 161 VAL A O 1
ATOM 1204 N N . ILE A 1 162 ? 4.836 -3.597 -1.383 1.00 88.94 162 ILE A N 1
ATOM 1205 C CA . ILE A 1 162 ? 5.584 -2.719 -2.284 1.00 88.94 162 ILE A CA 1
ATOM 1206 C C . ILE A 1 162 ? 6.971 -2.456 -1.700 1.00 88.94 162 ILE A C 1
ATOM 1208 O O . ILE A 1 162 ? 7.133 -2.319 -0.489 1.00 88.94 162 ILE A O 1
ATOM 1212 N N . ASN A 1 163 ? 7.957 -2.347 -2.581 1.00 85.06 163 ASN A N 1
ATOM 1213 C CA . ASN A 1 163 ? 9.337 -1.999 -2.252 1.00 85.06 163 ASN A CA 1
ATOM 1214 C C . ASN A 1 163 ? 9.675 -0.640 -2.884 1.00 85.06 163 ASN A C 1
ATOM 1216 O O . ASN A 1 163 ? 8.912 -0.146 -3.718 1.00 85.06 163 ASN A O 1
ATOM 1220 N N . ALA A 1 164 ? 10.818 -0.053 -2.517 1.00 82.75 164 ALA A N 1
ATOM 1221 C CA . ALA A 1 164 ? 11.327 1.166 -3.156 1.00 82.75 164 ALA A CA 1
ATOM 1222 C C . ALA A 1 164 ? 11.405 1.020 -4.694 1.00 82.75 164 ALA A C 1
ATOM 1224 O O . ALA A 1 164 ? 10.940 1.893 -5.429 1.00 82.75 164 ALA A O 1
ATOM 1225 N N . ASP A 1 165 ? 11.874 -0.139 -5.172 1.00 79.44 165 ASP A N 1
ATOM 1226 C CA . ASP A 1 165 ? 11.920 -0.511 -6.591 1.00 79.44 165 ASP A CA 1
ATOM 1227 C C . ASP A 1 165 ? 10.533 -0.934 -7.108 1.00 79.44 165 ASP A C 1
ATOM 1229 O O . ASP A 1 165 ? 10.213 -2.110 -7.331 1.00 79.44 165 ASP A O 1
ATOM 1233 N N . ILE A 1 166 ? 9.662 0.061 -7.273 1.00 80.69 166 ILE A N 1
ATOM 1234 C CA . ILE A 1 166 ? 8.264 -0.151 -7.653 1.00 80.69 166 ILE A CA 1
ATOM 1235 C C . ILE A 1 166 ? 8.086 -0.530 -9.131 1.00 80.69 166 ILE A C 1
ATOM 1237 O O . ILE A 1 166 ? 7.157 -1.271 -9.445 1.00 80.69 166 ILE A O 1
ATOM 1241 N N . LEU A 1 167 ? 8.963 -0.082 -10.041 1.00 83.44 167 LEU A N 1
ATOM 1242 C CA . LEU A 1 167 ? 8.814 -0.337 -11.484 1.00 83.44 167 LEU A CA 1
ATOM 1243 C C . LEU A 1 167 ? 9.010 -1.820 -11.868 1.00 83.44 167 LEU A C 1
ATOM 1245 O O . LEU A 1 167 ? 8.125 -2.350 -12.548 1.00 83.44 167 LEU A O 1
ATOM 1249 N N . PRO A 1 168 ? 10.048 -2.547 -11.392 1.00 83.31 168 PRO A N 1
ATOM 1250 C CA . PRO A 1 168 ? 10.158 -3.986 -11.651 1.00 83.31 168 PRO A CA 1
ATOM 1251 C C . PRO A 1 168 ? 8.983 -4.753 -11.038 1.00 83.31 168 PRO A C 1
ATOM 1253 O O . PRO A 1 168 ? 8.367 -5.596 -11.691 1.00 83.31 168 PRO A O 1
ATOM 1256 N N . SER A 1 169 ? 8.610 -4.388 -9.807 1.00 82.94 169 SER A N 1
ATOM 1257 C CA . SER A 1 169 ? 7.487 -4.975 -9.067 1.00 82.94 169 SER A CA 1
ATOM 1258 C C . SER A 1 169 ? 6.153 -4.821 -9.817 1.00 82.94 169 SER A C 1
ATOM 1260 O O . SER A 1 169 ? 5.382 -5.775 -9.926 1.00 82.94 169 SER A O 1
ATOM 1262 N N . LEU A 1 170 ? 5.891 -3.636 -10.380 1.00 85.31 170 LEU A N 1
ATOM 1263 C CA . LEU A 1 170 ? 4.707 -3.346 -11.191 1.00 85.31 170 LEU A CA 1
ATOM 1264 C C . LEU A 1 170 ? 4.724 -4.120 -12.513 1.00 85.31 170 LEU A C 1
ATOM 1266 O O . LEU A 1 170 ? 3.716 -4.722 -12.875 1.00 85.31 170 LEU A O 1
ATOM 1270 N N . THR A 1 171 ? 5.860 -4.143 -13.208 1.00 87.25 171 THR A N 1
ATOM 1271 C CA . THR A 1 171 ? 6.012 -4.833 -14.498 1.00 87.25 171 THR A CA 1
ATOM 1272 C C . THR A 1 171 ? 5.752 -6.334 -14.349 1.00 87.25 171 THR A C 1
ATOM 1274 O O . THR A 1 171 ? 4.960 -6.907 -15.100 1.00 87.25 171 THR A O 1
ATOM 1277 N N . VAL A 1 172 ? 6.316 -6.959 -13.306 1.00 87.75 172 VAL A N 1
ATOM 1278 C CA . VAL A 1 172 ? 6.057 -8.365 -12.954 1.00 87.75 172 VAL A CA 1
ATOM 1279 C C . VAL A 1 172 ? 4.583 -8.593 -12.602 1.00 87.75 172 VAL A C 1
ATOM 1281 O O . VAL A 1 172 ? 3.977 -9.538 -13.110 1.00 87.75 172 VAL A O 1
ATOM 1284 N N . MET A 1 173 ? 3.970 -7.723 -11.790 1.00 87.88 173 MET A N 1
ATOM 1285 C CA . MET A 1 173 ? 2.548 -7.830 -11.433 1.00 87.88 173 MET A CA 1
ATOM 1286 C C . MET A 1 173 ? 1.640 -7.767 -12.671 1.00 87.88 173 MET A C 1
ATOM 1288 O O . MET A 1 173 ? 0.747 -8.605 -12.826 1.00 87.88 173 MET A O 1
ATOM 1292 N N . VAL A 1 174 ? 1.862 -6.805 -13.572 1.00 89.50 174 VAL A N 1
ATOM 1293 C CA . VAL A 1 174 ? 1.028 -6.654 -14.771 1.00 89.50 174 VAL A CA 1
ATOM 1294 C C . VAL A 1 174 ? 1.222 -7.843 -15.713 1.00 89.50 174 VAL A C 1
ATOM 1296 O O . VAL A 1 174 ? 0.230 -8.446 -16.123 1.00 89.50 174 VAL A O 1
ATOM 1299 N N . ARG A 1 175 ? 2.472 -8.246 -15.983 1.00 90.88 175 ARG A N 1
ATOM 1300 C CA . ARG A 1 175 ? 2.804 -9.358 -16.888 1.00 90.88 175 ARG A CA 1
ATOM 1301 C C . ARG A 1 175 ? 2.303 -10.720 -16.396 1.00 90.88 175 ARG A C 1
ATOM 1303 O O . ARG A 1 175 ? 1.784 -11.492 -17.199 1.00 90.88 175 ARG A O 1
ATOM 1310 N N . HIS A 1 176 ? 2.458 -11.026 -15.106 1.00 91.31 176 HIS A N 1
ATOM 1311 C CA . HIS A 1 176 ? 2.234 -12.377 -14.569 1.00 91.31 176 HIS A CA 1
ATOM 1312 C C . HIS A 1 176 ? 0.939 -12.549 -13.763 1.00 91.31 176 HIS A C 1
ATOM 1314 O O . HIS A 1 176 ? 0.543 -13.687 -13.522 1.00 91.31 176 HIS A O 1
ATOM 1320 N N . VAL A 1 177 ? 0.258 -11.465 -13.368 1.00 90.69 177 VAL A N 1
ATOM 1321 C CA . VAL A 1 177 ? -1.010 -11.536 -12.614 1.00 90.69 177 VAL A CA 1
ATOM 1322 C C . VAL A 1 177 ? -2.148 -10.851 -13.367 1.00 90.69 177 VAL A C 1
ATOM 1324 O O . VAL A 1 177 ? -3.157 -11.491 -13.660 1.00 90.69 177 VAL A O 1
ATOM 1327 N N . VAL A 1 178 ? -1.992 -9.571 -13.726 1.00 90.75 178 VAL A N 1
ATOM 1328 C CA . VAL A 1 178 ? -3.087 -8.789 -14.331 1.00 90.75 178 VAL A CA 1
ATOM 1329 C C . VAL A 1 178 ? -3.403 -9.277 -15.745 1.00 90.75 178 VAL A C 1
ATOM 1331 O O . VAL A 1 178 ? -4.559 -9.563 -16.044 1.00 90.75 178 VAL A O 1
ATOM 1334 N N . MET A 1 179 ? -2.398 -9.433 -16.611 1.00 90.75 179 MET A N 1
ATOM 1335 C CA . MET A 1 179 ? -2.605 -9.888 -17.989 1.00 90.75 179 MET A CA 1
ATOM 1336 C C . MET A 1 179 ? -3.242 -11.288 -18.077 1.00 90.75 179 MET A C 1
ATOM 1338 O O . MET A 1 179 ? -4.212 -11.417 -18.823 1.00 90.75 179 MET A O 1
ATOM 1342 N N . PRO A 1 180 ? -2.798 -12.327 -17.336 1.00 93.00 180 PRO A N 1
ATOM 1343 C CA . PRO A 1 180 ? -3.492 -13.617 -17.317 1.00 93.00 180 PRO A CA 1
ATOM 1344 C C . PRO A 1 180 ? -4.931 -13.525 -16.797 1.00 93.00 180 PRO A C 1
ATOM 1346 O O . PRO A 1 180 ? -5.826 -14.108 -17.404 1.00 93.00 180 PRO A O 1
ATOM 1349 N N . ALA A 1 181 ? -5.180 -12.751 -15.732 1.00 91.81 181 ALA A N 1
ATOM 1350 C CA . ALA A 1 181 ? -6.528 -12.565 -15.190 1.00 91.81 181 ALA A CA 1
ATOM 1351 C C . ALA A 1 181 ? -7.474 -11.854 -16.177 1.00 91.81 181 ALA A C 1
ATOM 1353 O O . ALA A 1 181 ? -8.649 -12.203 -16.258 1.00 91.81 181 ALA A O 1
ATOM 1354 N N . LEU A 1 182 ? -6.966 -10.898 -16.963 1.00 90.56 182 LEU A N 1
ATOM 1355 C CA . LEU A 1 182 ? -7.716 -10.253 -18.045 1.00 90.56 182 LEU A CA 1
ATOM 1356 C C . LEU A 1 182 ? -7.934 -11.194 -19.238 1.00 90.56 182 LEU A C 1
ATOM 1358 O O . LEU A 1 182 ? -9.039 -11.256 -19.766 1.00 90.56 182 LEU A O 1
ATOM 1362 N N . LYS A 1 183 ? -6.927 -11.979 -19.644 1.00 87.81 183 LYS A N 1
ATOM 1363 C CA . LYS A 1 183 ? -7.073 -12.966 -20.733 1.00 87.81 183 LYS A CA 1
ATOM 1364 C C . LYS A 1 183 ? -8.052 -14.095 -20.387 1.00 87.81 183 LYS A C 1
ATOM 1366 O O . LYS A 1 183 ? -8.663 -14.651 -21.292 1.00 87.81 183 LYS A O 1
ATOM 1371 N N . ALA A 1 184 ? -8.237 -14.390 -19.099 1.00 89.75 184 ALA A N 1
ATOM 1372 C CA . ALA A 1 184 ? -9.255 -15.306 -18.583 1.00 89.75 184 ALA A CA 1
ATOM 1373 C C . ALA A 1 184 ? -10.601 -14.626 -18.231 1.00 89.75 184 ALA A C 1
ATOM 1375 O O . ALA A 1 184 ? -11.495 -15.287 -17.706 1.00 89.75 184 ALA A O 1
ATOM 1376 N N . GLN A 1 185 ? -10.768 -13.320 -18.478 1.00 87.38 185 GLN A N 1
ATOM 1377 C CA . GLN A 1 185 ? -12.010 -12.608 -18.171 1.00 87.38 185 GLN A CA 1
ATOM 1378 C C . GLN A 1 185 ? -13.037 -12.778 -19.295 1.00 87.38 185 GLN A C 1
ATOM 1380 O O . GLN A 1 185 ? -12.883 -12.240 -20.395 1.00 87.38 185 GLN A O 1
ATOM 1385 N N . ASP A 1 186 ? -14.146 -13.452 -18.999 1.00 80.81 186 ASP A N 1
ATOM 1386 C CA . ASP A 1 186 ? -15.261 -13.572 -19.938 1.00 80.81 186 ASP A CA 1
ATOM 1387 C C . ASP A 1 186 ? -16.147 -12.324 -19.993 1.00 80.81 186 ASP A C 1
ATOM 1389 O O . ASP A 1 186 ? -16.609 -11.948 -21.077 1.00 80.81 186 ASP A O 1
ATOM 1393 N N . ASN A 1 187 ? -16.359 -11.664 -18.852 1.00 82.19 187 ASN A N 1
ATOM 1394 C CA . ASN A 1 187 ? -17.292 -10.553 -18.700 1.00 82.19 187 ASN A CA 1
ATOM 1395 C C . ASN A 1 187 ? -16.565 -9.200 -18.706 1.00 82.19 187 ASN A C 1
ATOM 1397 O O . ASN A 1 187 ? -15.940 -8.807 -17.723 1.00 82.19 187 ASN A O 1
ATOM 1401 N N . TRP A 1 188 ? -16.723 -8.450 -19.798 1.00 85.50 188 TRP A N 1
ATOM 1402 C CA . TRP A 1 188 ? -16.168 -7.101 -19.962 1.00 85.50 188 TRP A CA 1
ATOM 1403 C C . TRP A 1 188 ? -17.237 -6.006 -19.791 1.00 85.50 188 TRP A C 1
ATOM 1405 O O . TRP A 1 188 ? -17.104 -4.886 -20.288 1.00 85.50 188 TRP A O 1
ATOM 1415 N N . GLY A 1 189 ? -18.335 -6.326 -19.096 1.00 83.62 189 GLY A N 1
ATOM 1416 C CA . GLY A 1 189 ? -19.436 -5.408 -18.823 1.00 83.62 189 GLY A CA 1
ATOM 1417 C C . GLY A 1 189 ? -20.031 -4.840 -20.111 1.00 83.62 189 GLY A C 1
ATOM 1418 O O . GLY A 1 189 ? -20.439 -5.588 -21.000 1.00 83.62 189 GLY A O 1
ATOM 1419 N N . VAL A 1 190 ? -20.046 -3.510 -20.228 1.00 79.00 190 VAL A N 1
ATOM 1420 C CA . VAL A 1 190 ? -20.559 -2.785 -21.406 1.00 79.00 190 VAL A CA 1
ATOM 1421 C C . VAL A 1 190 ? -19.800 -3.157 -22.689 1.00 79.00 190 VAL A C 1
ATOM 1423 O O . VAL A 1 190 ? -20.419 -3.290 -23.745 1.00 79.00 190 VAL A O 1
ATOM 1426 N N . LEU A 1 191 ? -18.486 -3.402 -22.599 1.00 75.31 191 LEU A N 1
ATOM 1427 C CA . LEU A 1 191 ? -17.642 -3.736 -23.753 1.00 75.31 191 LEU A CA 1
ATOM 1428 C C . LEU A 1 191 ? -17.924 -5.131 -24.324 1.00 75.31 191 LEU A C 1
ATOM 1430 O O . LEU A 1 191 ? -17.546 -5.399 -25.457 1.00 75.31 191 LEU A O 1
ATOM 1434 N N . THR A 1 192 ? -18.652 -5.997 -23.610 1.00 69.69 192 THR A N 1
ATOM 1435 C CA . THR A 1 192 ? -19.022 -7.347 -24.085 1.00 69.69 192 THR A CA 1
ATOM 1436 C C . THR A 1 192 ? -19.808 -7.322 -25.409 1.00 69.69 192 THR A C 1
ATOM 1438 O O . THR A 1 192 ? -19.814 -8.309 -26.135 1.00 69.69 192 THR A O 1
ATOM 1441 N N . ARG A 1 193 ? -20.431 -6.187 -25.771 1.00 68.94 193 ARG A N 1
ATOM 1442 C CA . ARG A 1 193 ? -21.116 -5.987 -27.068 1.00 68.94 193 ARG A CA 1
ATOM 1443 C C . ARG A 1 193 ? -20.176 -5.716 -28.252 1.00 68.94 193 ARG A C 1
ATOM 1445 O O . ARG A 1 193 ? -20.586 -5.898 -29.390 1.00 68.94 193 ARG A O 1
ATOM 1452 N N . HIS A 1 194 ? -18.941 -5.296 -27.981 1.00 66.56 194 HIS A N 1
ATOM 1453 C CA . HIS A 1 194 ? -17.885 -5.007 -28.961 1.00 66.56 194 HIS A CA 1
ATOM 1454 C C . HIS A 1 194 ? -16.571 -5.698 -28.544 1.00 66.56 194 HIS A C 1
ATOM 1456 O O . HIS A 1 194 ? -15.484 -5.135 -28.700 1.00 66.56 194 HIS A O 1
ATOM 1462 N N . LYS A 1 195 ? -16.694 -6.897 -27.943 1.00 63.88 195 LYS A N 1
ATOM 1463 C CA . LYS A 1 195 ? -15.638 -7.568 -27.168 1.00 63.88 195 LYS A CA 1
ATOM 1464 C C . LYS A 1 195 ? -14.339 -7.670 -27.968 1.00 63.88 195 LYS A C 1
ATOM 1466 O O . LYS A 1 195 ? -13.309 -7.189 -27.510 1.00 63.88 195 LYS A O 1
ATOM 1471 N N . ASP A 1 196 ? -14.407 -8.216 -29.175 1.00 71.62 196 ASP A N 1
ATOM 1472 C CA . ASP A 1 196 ? -13.218 -8.695 -29.883 1.00 71.62 196 ASP A CA 1
ATOM 1473 C C . ASP A 1 196 ? -12.266 -7.584 -30.348 1.00 71.62 196 ASP A C 1
ATOM 1475 O O . ASP A 1 196 ? -11.057 -7.788 -30.337 1.00 71.62 196 ASP A O 1
ATOM 1479 N N . GLU A 1 197 ? -12.768 -6.397 -30.705 1.00 83.19 197 GLU A N 1
ATOM 1480 C CA . GLU A 1 197 ? -11.919 -5.273 -31.130 1.00 83.19 197 GLU A CA 1
ATOM 1481 C C . GLU A 1 197 ? -11.488 -4.403 -29.941 1.00 83.19 197 GLU A C 1
ATOM 1483 O O . GLU A 1 197 ? -10.298 -4.147 -29.753 1.00 83.19 197 GLU A O 1
ATOM 1488 N N . SER A 1 198 ? -12.433 -4.000 -29.081 1.00 83.88 198 SER A N 1
ATOM 1489 C CA . SER A 1 198 ? -12.140 -3.100 -27.954 1.00 83.88 198 SER A CA 1
ATOM 1490 C C . SER A 1 198 ? -11.271 -3.757 -26.879 1.00 83.88 198 SER A C 1
ATOM 1492 O O . SER A 1 198 ? -10.379 -3.109 -26.331 1.00 83.88 198 SER A O 1
ATOM 1494 N N . VAL A 1 199 ? -11.492 -5.045 -26.580 1.00 85.31 199 VAL A N 1
ATOM 1495 C CA . VAL A 1 199 ? -10.659 -5.777 -25.611 1.00 85.31 199 VAL A CA 1
ATOM 1496 C C . VAL A 1 199 ? -9.289 -6.082 -26.203 1.00 85.31 199 VAL A C 1
ATOM 1498 O O . VAL A 1 199 ? -8.289 -5.923 -25.507 1.00 85.31 199 VAL A O 1
ATOM 1501 N N . LYS A 1 200 ? -9.209 -6.458 -27.486 1.00 86.12 200 LYS A N 1
ATOM 1502 C CA . LYS A 1 200 ? -7.926 -6.706 -28.153 1.00 86.12 200 LYS A CA 1
ATOM 1503 C C . LYS A 1 200 ? -7.052 -5.452 -28.167 1.00 86.12 200 LYS A C 1
ATOM 1505 O O . LYS A 1 200 ? -5.922 -5.525 -27.699 1.00 86.12 200 LYS A O 1
ATOM 1510 N N . ALA A 1 201 ? -7.586 -4.305 -28.593 1.00 89.25 201 ALA A N 1
ATOM 1511 C CA . ALA A 1 201 ? -6.847 -3.042 -28.592 1.00 89.25 201 ALA A CA 1
ATOM 1512 C C . ALA A 1 201 ? -6.377 -2.642 -27.178 1.00 89.25 201 ALA A C 1
ATOM 1514 O O . ALA A 1 201 ? -5.241 -2.206 -27.000 1.00 89.25 201 ALA A O 1
ATOM 1515 N N . PHE A 1 202 ? -7.210 -2.845 -26.149 1.00 89.75 202 PHE A N 1
ATOM 1516 C CA . PHE A 1 202 ? -6.810 -2.618 -24.756 1.00 89.75 202 PHE A CA 1
ATOM 1517 C C . PHE A 1 202 ? -5.675 -3.554 -24.305 1.00 89.75 202 PHE A C 1
ATOM 1519 O O . PHE A 1 202 ? -4.722 -3.099 -23.672 1.00 89.75 202 PHE A O 1
ATOM 1526 N N . MET A 1 203 ? -5.740 -4.841 -24.655 1.00 90.75 203 MET A N 1
ATOM 1527 C CA . MET A 1 203 ? -4.693 -5.814 -24.327 1.00 90.75 203 MET A CA 1
ATOM 1528 C C . MET A 1 203 ? -3.384 -5.545 -25.084 1.00 90.75 203 MET A C 1
ATOM 1530 O O . MET A 1 203 ? -2.321 -5.667 -24.485 1.00 90.75 203 MET A O 1
ATOM 1534 N N . GLU A 1 204 ? -3.441 -5.121 -26.349 1.00 92.50 204 GLU A N 1
ATOM 1535 C CA . GLU A 1 204 ? -2.267 -4.712 -27.137 1.00 92.50 204 GLU A CA 1
ATOM 1536 C C . GLU A 1 204 ? -1.596 -3.460 -26.547 1.00 92.50 204 GLU A C 1
ATOM 1538 O O . GLU A 1 204 ? -0.372 -3.414 -26.418 1.00 92.50 204 GLU A O 1
ATOM 1543 N N . VAL A 1 205 ? -2.380 -2.468 -26.104 1.00 93.75 205 VAL A N 1
ATOM 1544 C CA . VAL A 1 205 ? -1.862 -1.286 -25.389 1.00 93.75 205 VAL A CA 1
ATOM 1545 C C . VAL A 1 205 ? -1.243 -1.671 -24.040 1.00 93.75 205 VAL A C 1
ATOM 1547 O O . VAL A 1 205 ? -0.193 -1.137 -23.682 1.00 93.75 205 VAL A O 1
ATOM 1550 N N . LEU A 1 206 ? -1.845 -2.610 -23.303 1.00 91.56 206 LEU A N 1
ATOM 1551 C CA . LEU A 1 206 ? -1.306 -3.092 -22.028 1.00 91.56 206 LEU A CA 1
ATOM 1552 C C . LEU A 1 206 ? -0.003 -3.887 -22.216 1.00 91.56 206 LEU A C 1
ATOM 1554 O O . LEU A 1 206 ? 0.941 -3.699 -21.452 1.00 91.56 206 LEU A O 1
ATOM 1558 N N . GLU A 1 207 ? 0.084 -4.725 -23.250 1.00 91.44 207 GLU A N 1
ATOM 1559 C CA . GLU A 1 207 ? 1.314 -5.439 -23.615 1.00 91.44 207 GLU A CA 1
ATOM 1560 C C . GLU A 1 207 ? 2.419 -4.476 -24.052 1.00 91.44 207 GLU A C 1
ATOM 1562 O O . GLU A 1 207 ? 3.558 -4.606 -23.595 1.00 91.44 207 GLU A O 1
ATOM 1567 N N . LYS A 1 208 ? 2.085 -3.453 -24.851 1.00 93.56 208 LYS A N 1
ATOM 1568 C CA . LYS A 1 208 ? 3.031 -2.388 -25.196 1.00 93.56 208 LYS A CA 1
ATOM 1569 C C . LYS A 1 208 ? 3.531 -1.662 -23.944 1.00 93.56 208 LYS A C 1
ATOM 1571 O O . LYS A 1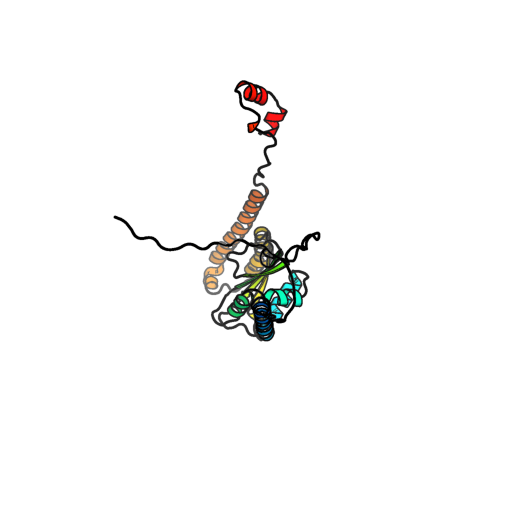 208 ? 4.734 -1.503 -23.803 1.00 93.56 208 LYS A O 1
ATOM 1576 N N . PHE A 1 209 ? 2.647 -1.287 -23.017 1.00 91.25 209 PHE A N 1
ATOM 1577 C CA . PHE A 1 209 ? 3.017 -0.602 -21.771 1.00 91.25 209 PHE A CA 1
ATOM 1578 C C . PHE A 1 209 ? 4.011 -1.407 -20.915 1.00 91.25 209 PHE A C 1
ATOM 1580 O O . PHE A 1 209 ? 4.979 -0.844 -20.412 1.00 91.25 209 PHE A O 1
ATOM 1587 N N . VAL A 1 210 ? 3.814 -2.723 -20.778 1.00 89.81 210 VAL A N 1
ATOM 1588 C CA . VAL A 1 210 ? 4.748 -3.597 -20.042 1.00 89.81 210 VAL A CA 1
ATOM 1589 C C . VAL A 1 210 ? 6.117 -3.658 -20.734 1.00 89.81 210 VAL A C 1
ATOM 1591 O O . VAL A 1 210 ? 7.144 -3.602 -20.064 1.00 89.81 210 VAL A O 1
ATOM 1594 N N . ASN A 1 211 ? 6.147 -3.728 -22.066 1.00 90.00 211 ASN A N 1
ATOM 1595 C CA . ASN A 1 211 ? 7.400 -3.774 -22.824 1.00 90.00 211 ASN A CA 1
ATOM 1596 C C . ASN A 1 211 ? 8.118 -2.406 -22.853 1.00 90.00 211 ASN A C 1
ATOM 1598 O O . ASN A 1 211 ? 9.343 -2.355 -22.759 1.00 90.00 211 ASN A O 1
ATOM 1602 N N . ASP A 1 212 ? 7.369 -1.300 -22.919 1.00 90.31 212 ASP A N 1
ATOM 1603 C CA . ASP A 1 212 ? 7.891 0.066 -22.778 1.00 90.31 212 ASP A CA 1
ATOM 1604 C C . ASP A 1 212 ? 8.529 0.267 -21.389 1.00 90.31 212 ASP A C 1
ATOM 1606 O O . ASP A 1 212 ? 9.581 0.900 -21.282 1.00 90.31 212 ASP A O 1
ATOM 1610 N N . LEU A 1 213 ? 7.924 -0.294 -20.329 1.00 86.38 213 LEU A N 1
ATOM 1611 C CA . LEU A 1 213 ? 8.486 -0.278 -18.975 1.00 86.38 213 LEU A CA 1
ATOM 1612 C C . LEU A 1 213 ? 9.799 -1.060 -18.875 1.00 86.38 213 LEU A C 1
ATOM 1614 O O . LEU A 1 213 ? 10.735 -0.541 -18.275 1.00 86.38 213 LEU A O 1
ATOM 1618 N N . ASP A 1 214 ? 9.908 -2.258 -19.461 1.00 84.81 214 ASP A N 1
ATOM 1619 C CA . ASP A 1 214 ? 11.176 -3.009 -19.468 1.00 84.81 214 ASP A CA 1
ATOM 1620 C C . ASP A 1 214 ? 12.307 -2.198 -20.117 1.00 84.81 214 ASP A C 1
ATOM 1622 O O . ASP A 1 214 ? 13.378 -2.052 -19.528 1.00 84.81 214 ASP A O 1
ATOM 1626 N N . VAL A 1 215 ? 12.058 -1.609 -21.292 1.00 85.88 215 VAL A N 1
ATOM 1627 C CA . VAL A 1 215 ? 13.044 -0.764 -21.990 1.00 85.88 215 VAL A CA 1
ATOM 1628 C C . VAL A 1 215 ? 13.407 0.467 -21.152 1.00 85.88 215 VAL A C 1
ATOM 1630 O O . VAL A 1 215 ? 14.583 0.803 -21.024 1.00 85.88 215 VAL A O 1
ATOM 1633 N N . ALA A 1 216 ? 12.424 1.121 -20.525 1.00 84.06 216 ALA A N 1
ATOM 1634 C CA . ALA A 1 216 ? 12.675 2.257 -19.641 1.00 84.06 216 ALA A CA 1
ATOM 1635 C C . ALA A 1 216 ? 13.485 1.872 -18.387 1.00 84.06 216 ALA A C 1
ATOM 1637 O O . ALA A 1 216 ? 14.324 2.657 -17.947 1.00 84.06 216 ALA A O 1
ATOM 1638 N N . MET A 1 217 ? 13.274 0.676 -17.827 1.00 81.69 217 MET A N 1
ATOM 1639 C CA . MET A 1 217 ? 14.042 0.169 -16.685 1.00 81.69 217 MET A CA 1
ATOM 1640 C C . MET A 1 217 ? 15.487 -0.168 -17.061 1.00 81.69 217 MET A C 1
ATOM 1642 O O . MET A 1 217 ? 16.387 0.199 -16.308 1.00 81.69 217 MET A O 1
ATOM 1646 N N . VAL A 1 218 ? 15.724 -0.793 -18.222 1.00 80.56 218 VAL A N 1
ATOM 1647 C CA . VAL A 1 218 ? 17.086 -1.038 -18.735 1.00 80.56 218 VAL A CA 1
ATOM 1648 C C . VAL A 1 218 ? 17.820 0.292 -18.911 1.00 80.56 218 VAL A C 1
ATOM 1650 O O . VAL A 1 218 ? 18.848 0.500 -18.269 1.00 80.56 218 VAL A O 1
ATOM 1653 N N . ASN A 1 219 ? 17.232 1.241 -19.645 1.00 80.12 219 ASN A N 1
ATOM 1654 C CA . ASN A 1 219 ? 17.819 2.565 -19.881 1.00 80.12 219 ASN A CA 1
ATOM 1655 C C . ASN A 1 219 ? 18.082 3.356 -18.581 1.00 80.12 219 ASN A C 1
ATOM 1657 O O . ASN A 1 219 ? 19.014 4.156 -18.518 1.00 80.12 219 ASN A O 1
ATOM 1661 N N . LEU A 1 220 ? 17.267 3.156 -17.538 1.00 76.56 220 LEU A N 1
ATOM 1662 C CA . LEU A 1 220 ? 17.483 3.760 -16.220 1.00 76.56 220 LEU A CA 1
ATOM 1663 C C . LEU A 1 220 ? 18.624 3.071 -15.453 1.00 76.56 220 LEU A C 1
ATOM 1665 O O . LEU A 1 220 ? 19.408 3.751 -14.793 1.00 76.56 220 LEU A O 1
ATOM 1669 N N . SER A 1 221 ? 18.746 1.744 -15.555 1.00 68.38 221 SER A N 1
ATOM 1670 C CA . SER A 1 221 ? 19.846 0.982 -14.944 1.00 68.38 221 SER A CA 1
ATOM 1671 C C . SER A 1 221 ? 21.203 1.231 -15.616 1.00 68.38 221 SER A C 1
ATOM 1673 O O . SER A 1 221 ? 22.224 1.229 -14.935 1.00 68.38 221 SER A O 1
ATOM 1675 N N . GLU A 1 222 ? 21.202 1.534 -16.917 1.00 64.50 222 GLU A N 1
ATOM 1676 C CA . GLU A 1 222 ? 22.373 1.959 -17.699 1.00 64.50 222 GLU A CA 1
ATOM 1677 C C . GLU A 1 222 ? 22.631 3.478 -17.626 1.00 64.50 222 GLU A C 1
ATOM 1679 O O . GLU A 1 222 ? 23.512 3.994 -18.316 1.00 64.50 222 GLU A O 1
ATOM 1684 N N . SER A 1 223 ? 21.883 4.228 -16.803 1.00 57.16 223 SER A N 1
ATOM 1685 C CA . SER A 1 223 ? 22.082 5.676 -16.695 1.00 57.16 223 SER A CA 1
ATOM 1686 C C . SER A 1 223 ? 23.482 6.019 -16.170 1.00 57.16 223 SER A C 1
ATOM 1688 O O . SER A 1 223 ? 23.989 5.410 -15.225 1.00 57.16 223 SER A O 1
ATOM 1690 N N . VAL A 1 224 ? 24.117 7.006 -16.813 1.00 58.50 224 VAL A N 1
ATOM 1691 C CA . VAL A 1 224 ? 25.519 7.381 -16.577 1.00 58.50 224 VAL A CA 1
ATOM 1692 C C . VAL A 1 224 ? 25.728 7.777 -15.117 1.00 58.50 224 VAL A C 1
ATOM 1694 O O . VAL A 1 224 ? 25.348 8.870 -14.690 1.00 58.50 224 VAL A O 1
ATOM 1697 N N . GLN A 1 225 ? 26.374 6.898 -14.351 1.00 62.50 225 GLN A N 1
ATOM 1698 C CA . GLN A 1 225 ? 26.815 7.227 -13.003 1.00 62.50 225 GLN A CA 1
ATOM 1699 C C . GLN A 1 225 ? 27.979 8.212 -13.104 1.00 62.50 225 GLN A C 1
ATOM 1701 O O . GLN A 1 225 ? 29.076 7.857 -13.538 1.00 62.50 225 GLN A O 1
ATOM 1706 N N . LEU A 1 226 ? 27.728 9.462 -12.715 1.00 67.94 226 LEU A N 1
ATOM 1707 C CA . LEU A 1 226 ? 28.757 10.493 -12.630 1.00 67.94 226 LEU A CA 1
ATOM 1708 C C . LEU A 1 226 ? 29.759 10.101 -11.540 1.00 67.94 226 LEU A C 1
ATOM 1710 O O . LEU A 1 226 ? 29.470 10.198 -10.345 1.00 67.94 226 LEU A O 1
ATOM 1714 N N . HIS A 1 227 ? 30.931 9.637 -11.962 1.00 65.12 227 HIS A N 1
ATOM 1715 C CA . HIS A 1 227 ? 32.025 9.328 -11.055 1.00 65.12 227 HIS A CA 1
ATOM 1716 C C . HIS A 1 227 ? 32.625 10.641 -10.520 1.00 65.12 227 HIS A C 1
ATOM 1718 O O . HIS A 1 227 ? 32.697 11.625 -11.261 1.00 65.12 227 HIS A O 1
ATOM 1724 N N . PRO A 1 228 ? 33.054 10.706 -9.245 1.00 74.06 228 PRO A N 1
ATOM 1725 C CA . PRO A 1 228 ? 33.764 11.874 -8.739 1.00 74.06 228 PRO A CA 1
ATOM 1726 C C . PRO A 1 228 ? 35.051 12.088 -9.539 1.00 74.06 228 PRO A C 1
ATOM 1728 O O . PRO A 1 228 ? 35.886 11.185 -9.598 1.00 74.06 228 PRO A O 1
ATOM 1731 N N . CYS A 1 229 ? 35.219 13.274 -10.128 1.00 75.94 229 CYS A N 1
ATOM 1732 C CA . CYS A 1 229 ? 36.463 13.637 -10.802 1.00 75.94 229 CYS A CA 1
ATOM 1733 C C . CYS A 1 229 ? 37.631 13.515 -9.813 1.00 75.94 229 CYS A C 1
ATOM 1735 O O . CYS A 1 229 ? 37.614 14.125 -8.742 1.00 75.94 229 CYS A O 1
ATOM 1737 N N . THR A 1 230 ? 38.631 12.707 -10.162 1.00 78.75 230 THR A N 1
ATOM 1738 C CA . THR A 1 230 ? 39.824 12.468 -9.336 1.00 78.75 230 THR A CA 1
ATOM 1739 C C . THR A 1 230 ? 40.908 13.526 -9.550 1.00 78.75 230 THR A C 1
ATOM 1741 O O . THR A 1 230 ? 41.864 13.586 -8.776 1.00 78.75 230 THR A O 1
ATOM 1744 N N . VAL A 1 231 ? 40.756 14.372 -10.573 1.00 82.75 231 VAL A N 1
ATOM 1745 C CA . VAL A 1 231 ? 41.677 15.457 -10.918 1.00 82.75 231 VAL A CA 1
ATOM 1746 C C . VAL A 1 231 ? 41.254 16.749 -10.218 1.00 82.75 231 VAL A C 1
ATOM 1748 O O . VAL A 1 231 ? 40.193 17.309 -10.494 1.00 82.75 231 VAL A O 1
ATOM 1751 N N . ASP A 1 232 ? 42.120 17.264 -9.345 1.00 81.31 232 ASP A N 1
ATOM 1752 C CA . ASP A 1 232 ? 41.970 18.598 -8.757 1.00 81.31 232 ASP A CA 1
ATOM 1753 C C . ASP A 1 232 ? 42.255 19.681 -9.812 1.00 81.31 232 ASP A C 1
ATOM 1755 O O . ASP A 1 232 ? 43.399 20.081 -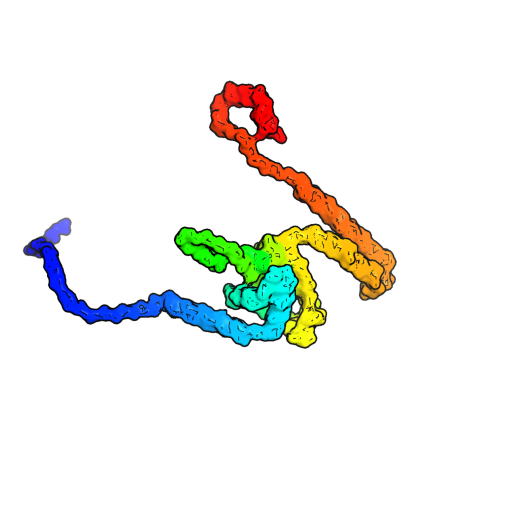10.040 1.00 81.31 232 ASP A O 1
ATOM 1759 N N . LEU A 1 233 ? 41.201 20.156 -10.479 1.00 81.00 233 LEU A N 1
ATOM 1760 C CA . LEU A 1 233 ? 41.301 21.219 -11.481 1.00 81.00 233 LEU A CA 1
ATOM 1761 C C . LEU A 1 233 ? 41.673 22.586 -10.873 1.00 81.00 233 LEU A C 1
ATOM 1763 O O . LEU A 1 233 ? 42.233 23.421 -11.586 1.00 81.00 233 LEU A O 1
ATOM 1767 N N . ASP A 1 234 ? 41.446 22.797 -9.571 1.00 82.38 234 ASP A N 1
ATOM 1768 C CA . ASP A 1 234 ? 41.850 24.010 -8.848 1.00 82.38 234 ASP A CA 1
ATOM 1769 C C . ASP A 1 234 ? 43.353 24.017 -8.507 1.00 82.38 234 ASP A C 1
ATOM 1771 O O . ASP A 1 234 ? 43.876 25.049 -8.075 1.00 82.38 234 ASP A O 1
ATOM 1775 N N . ALA A 1 235 ? 44.087 22.919 -8.725 1.00 80.62 235 ALA A N 1
ATOM 1776 C CA . ALA A 1 235 ? 45.546 22.882 -8.596 1.00 80.62 235 ALA A CA 1
ATOM 1777 C C . ALA A 1 235 ? 46.266 23.620 -9.746 1.00 80.62 235 ALA A C 1
ATOM 1779 O O . ALA A 1 235 ? 47.359 24.159 -9.551 1.00 80.62 235 ALA A O 1
ATOM 1780 N N . TYR A 1 236 ? 45.652 23.682 -10.932 1.00 84.75 236 TYR A N 1
ATOM 1781 C CA . TYR A 1 236 ? 46.201 24.314 -12.138 1.00 84.75 236 TYR A CA 1
ATOM 1782 C C . TYR A 1 236 ? 45.762 25.783 -12.217 1.00 84.75 236 TYR A C 1
ATOM 1784 O O . TYR A 1 236 ? 44.572 26.076 -12.139 1.00 84.75 236 TYR A O 1
ATOM 1792 N N . LYS A 1 237 ? 46.707 26.728 -12.357 1.00 85.25 237 LYS A N 1
ATOM 1793 C CA . LYS A 1 237 ? 46.421 28.185 -12.313 1.00 85.25 237 LYS A CA 1
ATOM 1794 C C . LYS A 1 237 ? 47.140 29.013 -13.379 1.00 85.25 237 LYS A C 1
ATOM 1796 O O . LYS A 1 237 ? 46.880 30.211 -13.493 1.00 85.25 237 LYS A O 1
ATOM 1801 N N . LYS A 1 238 ? 48.041 28.418 -14.167 1.00 88.81 238 LYS A N 1
ATOM 1802 C CA . LYS A 1 238 ? 48.761 29.076 -15.273 1.00 88.81 238 LYS A CA 1
ATOM 1803 C C . LYS A 1 238 ? 48.549 28.333 -16.599 1.00 88.81 238 LYS A C 1
ATOM 1805 O O . LYS A 1 238 ? 48.488 27.106 -16.589 1.00 88.81 238 LYS A O 1
ATOM 1810 N N . PRO A 1 239 ? 48.551 29.020 -17.760 1.00 83.25 239 PRO A N 1
ATOM 1811 C CA . PRO A 1 239 ? 48.411 28.380 -19.076 1.00 83.25 239 PRO A CA 1
ATOM 1812 C C . PRO A 1 239 ? 49.387 27.220 -19.335 1.00 83.25 239 PRO A C 1
ATOM 1814 O O . PRO A 1 239 ? 49.008 26.219 -19.934 1.00 83.25 239 PRO A O 1
ATOM 1817 N N . SER A 1 240 ? 50.621 27.314 -18.831 1.00 83.75 240 SER A N 1
ATOM 1818 C CA . SER A 1 240 ? 51.632 26.251 -18.917 1.00 83.75 240 SER A CA 1
ATOM 1819 C C . SER A 1 240 ? 51.285 24.995 -18.111 1.00 83.75 240 SER A C 1
ATOM 1821 O O . SER A 1 240 ? 51.719 23.903 -18.456 1.00 83.75 240 SER A O 1
ATOM 1823 N N . GLU A 1 241 ? 50.523 25.134 -17.028 1.00 85.38 241 GLU A N 1
ATOM 1824 C CA . GLU A 1 241 ? 50.145 24.020 -16.153 1.00 85.38 241 GLU A CA 1
ATOM 1825 C C . GLU A 1 241 ? 49.020 23.205 -16.802 1.00 85.38 241 GLU A C 1
ATOM 1827 O O . GLU A 1 241 ? 49.126 21.983 -16.865 1.00 85.38 241 GLU A O 1
ATOM 1832 N N . TYR A 1 242 ? 48.027 23.871 -17.407 1.00 83.12 242 TYR A N 1
ATOM 1833 C CA . TYR A 1 242 ? 47.026 23.216 -18.260 1.00 83.12 242 TYR A CA 1
ATOM 1834 C C . TYR A 1 242 ? 47.651 22.573 -19.507 1.00 83.12 242 TYR A C 1
ATOM 1836 O O . TYR A 1 242 ? 47.301 21.450 -19.858 1.00 83.12 242 TYR A O 1
ATOM 1844 N N . ALA A 1 243 ? 48.609 23.246 -20.159 1.00 85.44 243 ALA A N 1
ATOM 1845 C CA . ALA A 1 243 ? 49.306 22.692 -21.321 1.00 85.44 243 ALA A CA 1
ATOM 1846 C C . ALA A 1 243 ? 50.067 21.400 -20.978 1.00 85.44 243 ALA A C 1
ATOM 1848 O O . ALA A 1 243 ? 50.020 20.445 -21.749 1.00 85.44 243 ALA A O 1
ATOM 1849 N N . ASN A 1 244 ? 50.713 21.338 -19.809 1.00 85.62 244 ASN A N 1
ATOM 1850 C CA . ASN A 1 244 ? 51.372 20.122 -19.330 1.00 85.62 244 ASN A CA 1
ATOM 1851 C C . ASN A 1 244 ? 50.359 19.034 -18.929 1.00 85.62 244 ASN A C 1
ATOM 1853 O O . ASN A 1 244 ? 50.588 17.862 -19.217 1.00 85.62 244 ASN A O 1
ATOM 1857 N N . ALA A 1 245 ? 49.233 19.405 -18.306 1.00 82.75 245 ALA A N 1
ATOM 1858 C CA . ALA A 1 245 ? 48.163 18.472 -17.943 1.00 82.75 245 ALA A CA 1
ATOM 1859 C C . ALA A 1 245 ? 47.556 17.776 -19.172 1.00 82.75 245 ALA A C 1
ATOM 1861 O O . ALA A 1 245 ? 47.404 16.560 -19.171 1.00 82.75 245 ALA A O 1
ATOM 1862 N N . ALA A 1 246 ? 47.309 18.527 -20.251 1.00 83.50 246 ALA A N 1
ATOM 1863 C CA . ALA A 1 246 ? 46.786 18.006 -21.516 1.00 83.50 246 ALA A CA 1
ATOM 1864 C C . ALA A 1 246 ? 47.748 17.054 -22.262 1.00 83.50 246 ALA A C 1
ATOM 1866 O O . ALA A 1 246 ? 47.335 16.393 -23.209 1.00 83.50 246 ALA A O 1
ATOM 1867 N N . HIS A 1 247 ? 49.019 16.975 -21.847 1.00 86.25 247 HIS A N 1
ATOM 1868 C CA . HIS A 1 247 ? 49.998 16.004 -22.353 1.00 86.25 247 HIS A CA 1
ATOM 1869 C C . HIS A 1 247 ? 50.267 14.852 -21.367 1.00 86.25 247 HIS A C 1
ATOM 1871 O O . HIS A 1 247 ? 51.091 13.986 -21.660 1.00 86.25 247 HIS A O 1
ATOM 1877 N N . ASN A 1 248 ? 49.596 14.820 -20.208 1.00 86.56 248 ASN A N 1
ATOM 1878 C CA . ASN A 1 248 ? 49.684 13.710 -19.266 1.00 86.56 248 ASN A CA 1
ATOM 1879 C C . ASN A 1 248 ? 48.519 12.727 -19.507 1.00 86.56 248 ASN A C 1
ATOM 1881 O O . ASN A 1 248 ? 47.381 13.065 -19.169 1.00 86.56 248 ASN A O 1
ATOM 1885 N N . PRO A 1 249 ? 48.769 11.515 -20.043 1.00 83.62 249 PRO A N 1
ATOM 1886 C CA . PRO A 1 249 ? 47.704 10.562 -20.340 1.00 83.62 249 PRO A CA 1
ATOM 1887 C C . PRO A 1 249 ? 46.928 10.142 -19.087 1.00 83.62 249 PRO A C 1
ATOM 1889 O O . PRO A 1 249 ? 45.726 9.941 -19.180 1.00 83.62 249 PRO A O 1
ATOM 1892 N N . ASP A 1 250 ? 47.557 10.090 -17.909 1.00 83.06 250 ASP A N 1
ATOM 1893 C CA . ASP A 1 250 ? 46.874 9.707 -16.665 1.00 83.06 250 ASP A CA 1
ATOM 1894 C C . ASP A 1 250 ? 45.867 10.772 -16.193 1.00 83.06 250 ASP A C 1
ATOM 1896 O O . ASP A 1 250 ? 44.914 10.453 -15.488 1.00 83.06 250 ASP A O 1
ATOM 1900 N N . VAL A 1 251 ? 46.065 12.039 -16.584 1.00 83.44 251 VAL A N 1
ATOM 1901 C CA . VAL A 1 251 ? 45.136 13.145 -16.289 1.00 83.44 251 VAL A CA 1
ATOM 1902 C C . VAL A 1 251 ? 44.040 13.229 -17.349 1.00 83.44 251 VAL A C 1
ATOM 1904 O O . VAL A 1 251 ? 42.890 13.467 -17.000 1.00 83.44 251 VAL A O 1
ATOM 1907 N N . VAL A 1 252 ? 44.369 12.994 -18.623 1.00 83.81 252 VAL A N 1
ATOM 1908 C CA . VA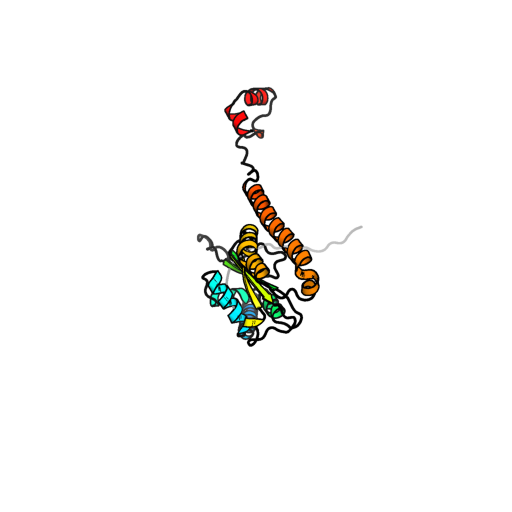L A 1 252 ? 43.380 12.952 -19.715 1.00 83.81 252 VAL A CA 1
ATOM 1909 C C . VAL A 1 252 ? 42.425 11.766 -19.532 1.00 83.81 252 VAL A C 1
ATOM 1911 O O . VAL A 1 252 ? 41.222 11.976 -19.447 1.00 83.81 252 VAL A O 1
ATOM 1914 N N . ASN A 1 253 ? 42.946 10.554 -19.312 1.00 82.25 253 ASN A N 1
ATOM 1915 C CA . ASN A 1 253 ? 42.154 9.340 -19.051 1.00 82.25 253 ASN A CA 1
ATOM 1916 C C . ASN A 1 253 ? 41.328 9.395 -17.743 1.00 82.25 253 ASN A C 1
ATOM 1918 O O . ASN A 1 253 ? 40.551 8.483 -17.476 1.00 82.25 253 ASN A O 1
ATOM 1922 N N . ALA A 1 254 ? 41.537 10.408 -16.895 1.00 80.44 254 ALA A N 1
ATOM 1923 C CA . ALA A 1 254 ? 40.773 10.657 -15.669 1.00 80.44 254 ALA A CA 1
ATOM 1924 C C . ALA A 1 254 ? 39.750 11.807 -15.814 1.00 80.44 254 ALA A C 1
ATOM 1926 O O . ALA A 1 254 ? 39.086 12.168 -14.839 1.00 80.44 254 ALA A O 1
ATOM 1927 N N . LEU A 1 255 ? 39.649 12.391 -17.014 1.00 78.25 255 LEU A N 1
ATOM 1928 C CA . LEU A 1 255 ? 38.715 13.454 -17.402 1.00 78.25 255 LEU A CA 1
ATOM 1929 C C . LEU A 1 255 ? 37.799 13.054 -18.581 1.00 78.25 255 LEU A C 1
ATOM 1931 O O . LEU A 1 255 ? 36.875 13.810 -18.889 1.00 78.25 255 LEU A O 1
ATOM 1935 N N . GLU A 1 256 ? 38.059 11.906 -19.220 1.00 71.00 256 GLU A N 1
ATOM 1936 C CA . GLU A 1 256 ? 37.229 11.256 -20.255 1.00 71.00 256 GLU A CA 1
ATOM 1937 C C . GLU A 1 256 ? 36.196 10.279 -19.656 1.00 71.00 256 GLU A C 1
ATOM 1939 O O . GLU A 1 256 ? 35.060 10.263 -20.186 1.00 71.00 256 GLU A O 1
#